Protein AF-0000000066037834 (afdb_homodimer)

Structure (mmCIF, N/CA/C/O backbone):
data_AF-0000000066037834-model_v1
#
loop_
_entity.id
_entity.type
_entity.pdbx_description
1 polymer 'Putative nickel-responsive regulator'
#
loop_
_atom_site.group_PDB
_atom_site.id
_atom_site.type_symbol
_atom_site.label_atom_id
_atom_site.label_alt_id
_atom_site.label_comp_id
_atom_site.label_asym_id
_atom_site.label_entity_id
_atom_site.label_seq_id
_atom_site.pdbx_PDB_ins_code
_atom_site.Cartn_x
_atom_site.Cartn_y
_atom_site.Cartn_z
_atom_site.occupancy
_atom_site.B_iso_or_equiv
_atom_site.auth_seq_id
_atom_site.auth_comp_id
_atom_site.auth_asym_id
_atom_site.auth_atom_id
_atom_site.pdbx_PDB_model_num
ATOM 1 N N . MET A 1 1 ? -21.391 14.352 18.531 1 56.28 1 MET A N 1
ATOM 2 C CA . MET A 1 1 ? -20.688 14.938 17.391 1 56.28 1 MET A CA 1
ATOM 3 C C . MET A 1 1 ? -19.469 15.711 17.844 1 56.28 1 MET A C 1
ATOM 5 O O . MET A 1 1 ? -19.562 16.609 18.688 1 56.28 1 MET A O 1
ATOM 9 N N . GLY A 1 2 ? -18.328 15.133 17.688 1 66.31 2 GLY A N 1
ATOM 10 C CA . GLY A 1 2 ? -17.203 15.773 18.359 1 66.31 2 GLY A CA 1
ATOM 11 C C . GLY A 1 2 ? -17.016 17.219 17.938 1 66.31 2 GLY A C 1
ATOM 12 O O . GLY A 1 2 ? -17.547 17.656 16.922 1 66.31 2 GLY A O 1
ATOM 13 N N . GLN A 1 3 ? -16.625 18.125 18.828 1 88.81 3 GLN A N 1
ATOM 14 C CA . GLN A 1 3 ? -16.312 19.531 18.609 1 88.81 3 GLN A CA 1
ATOM 15 C C . GLN A 1 3 ? -15.172 19.688 17.609 1 88.81 3 GLN A C 1
ATOM 17 O O . GLN A 1 3 ? -14.227 18.891 17.594 1 88.81 3 GLN A O 1
ATOM 22 N N . THR A 1 4 ? -15.32 20.672 16.672 1 91.25 4 THR A N 1
ATOM 23 C CA . THR A 1 4 ? -14.25 20.984 15.727 1 91.25 4 THR A CA 1
ATOM 24 C C . THR A 1 4 ? -13.125 21.734 16.422 1 91.25 4 THR A C 1
ATOM 26 O O . THR A 1 4 ? -13.367 22.703 17.141 1 91.25 4 THR A O 1
ATOM 29 N N . ILE A 1 5 ? -11.938 21.328 16.312 1 94.19 5 ILE A N 1
ATOM 30 C CA . ILE A 1 5 ? -10.742 21.938 16.906 1 94.19 5 ILE A CA 1
ATOM 31 C C . ILE A 1 5 ? -9.812 22.422 15.805 1 94.19 5 ILE A C 1
ATOM 33 O O . ILE A 1 5 ? -9.648 21.75 14.781 1 94.19 5 ILE A O 1
ATOM 37 N N . ARG A 1 6 ? -9.258 23.562 16.031 1 94.25 6 ARG A N 1
ATOM 38 C CA . ARG A 1 6 ? -8.297 24.094 15.078 1 94.25 6 ARG A CA 1
ATOM 39 C C . ARG A 1 6 ? -6.898 24.156 15.688 1 94.25 6 ARG A C 1
ATOM 41 O O . ARG A 1 6 ? -6.738 24.5 16.859 1 94.25 6 ARG A O 1
ATOM 48 N N . PHE A 1 7 ? -5.898 23.719 14.969 1 94.69 7 PHE A N 1
ATOM 49 C CA . PHE A 1 7 ? -4.512 23.797 15.414 1 94.69 7 PHE A CA 1
ATOM 50 C C . PHE A 1 7 ? -3.596 24.172 14.25 1 94.69 7 PHE A C 1
ATOM 52 O O . PHE A 1 7 ? -3.982 24.062 13.086 1 94.69 7 PHE A O 1
ATOM 59 N N . GLY A 1 8 ? -2.391 24.641 14.586 1 94.69 8 GLY A N 1
ATOM 60 C CA . GLY A 1 8 ? -1.438 25.078 13.586 1 94.69 8 GLY A CA 1
ATOM 61 C C . GLY A 1 8 ? -0.489 23.984 13.141 1 94.69 8 GLY A C 1
ATOM 62 O O . GLY A 1 8 ? -0.084 23.141 13.945 1 94.69 8 GLY A O 1
ATOM 63 N N . VAL A 1 9 ? -0.209 23.984 11.828 1 95.56 9 VAL A N 1
ATOM 64 C CA . VAL A 1 9 ? 0.77 23.062 11.258 1 95.56 9 VAL A CA 1
ATOM 65 C C . VAL A 1 9 ? 1.856 23.859 10.531 1 95.56 9 VAL A C 1
ATOM 67 O O . VAL A 1 9 ? 1.56 24.797 9.797 1 95.56 9 VAL A O 1
ATOM 70 N N . SER A 1 10 ? 3.055 23.516 10.781 1 94.56 10 SER A N 1
ATOM 71 C CA . SER A 1 10 ? 4.18 24.172 10.125 1 94.56 10 SER A CA 1
ATOM 72 C C . SER A 1 10 ? 4.777 23.297 9.031 1 94.56 10 SER A C 1
ATOM 74 O O . SER A 1 10 ? 5.086 22.125 9.273 1 94.56 10 SER A O 1
ATOM 76 N N . LEU A 1 11 ? 4.938 23.875 7.871 1 93.38 11 LEU A N 1
ATOM 77 C CA . LEU A 1 11 ? 5.574 23.219 6.734 1 93.38 11 LEU A CA 1
ATOM 78 C C . LEU A 1 11 ? 6.566 24.156 6.051 1 93.38 11 LEU A C 1
ATOM 80 O O . LEU A 1 11 ? 6.418 25.375 6.113 1 93.38 11 LEU A O 1
ATOM 84 N N . ASN A 1 12 ? 7.531 23.547 5.457 1 91.44 12 ASN A N 1
ATOM 85 C CA . ASN A 1 12 ? 8.336 24.391 4.574 1 91.44 12 ASN A CA 1
ATOM 86 C C . ASN A 1 12 ? 7.566 24.781 3.316 1 91.44 12 ASN A C 1
ATOM 88 O O . ASN A 1 12 ? 6.668 24.062 2.883 1 91.44 12 ASN A O 1
ATOM 92 N N . SER A 1 13 ? 7.969 25.859 2.713 1 92.62 13 SER A N 1
ATOM 93 C CA . SER A 1 13 ? 7.234 26.438 1.594 1 92.62 13 SER A CA 1
ATOM 94 C C . SER A 1 13 ? 7.188 25.484 0.408 1 92.62 13 SER A C 1
ATOM 96 O O . SER A 1 13 ? 6.168 25.406 -0.284 1 92.62 13 SER A O 1
ATOM 98 N N . GLU A 1 14 ? 8.195 24.75 0.199 1 90.19 14 GLU A N 1
ATOM 99 C CA . GLU A 1 14 ? 8.25 23.828 -0.931 1 90.19 14 GLU A CA 1
ATOM 100 C C . GLU A 1 14 ? 7.258 22.672 -0.758 1 90.19 14 GLU A C 1
ATOM 102 O O . GLU A 1 14 ? 6.512 22.344 -1.684 1 90.19 14 GLU A O 1
ATOM 107 N N . LEU A 1 15 ? 7.301 22.141 0.418 1 91.25 15 LEU A N 1
ATOM 108 C CA . LEU A 1 15 ? 6.383 21.047 0.708 1 91.25 15 LEU A CA 1
ATOM 109 C C . LEU A 1 15 ? 4.938 21.516 0.644 1 91.25 15 LEU A C 1
ATOM 111 O O . LEU A 1 15 ? 4.07 20.812 0.122 1 91.25 15 LEU A O 1
ATOM 115 N N . LEU A 1 16 ? 4.73 22.766 1.134 1 93.25 16 LEU A N 1
ATOM 116 C CA . LEU A 1 16 ? 3.383 23.312 1.114 1 93.25 16 LEU A CA 1
ATOM 117 C C . LEU A 1 16 ? 2.893 23.5 -0.318 1 93.25 16 LEU A C 1
ATOM 119 O O . LEU A 1 16 ? 1.73 23.219 -0.622 1 93.25 16 LEU A O 1
ATOM 123 N N . GLU A 1 17 ? 3.754 23.953 -1.133 1 92.31 17 GLU A N 1
ATOM 124 C CA . GLU A 1 17 ? 3.396 24.156 -2.533 1 92.31 17 GLU A CA 1
ATOM 125 C C . GLU A 1 17 ? 3.002 22.828 -3.195 1 92.31 17 GLU A C 1
ATOM 127 O O . GLU A 1 17 ? 2.008 22.781 -3.924 1 92.31 17 GLU A O 1
ATOM 132 N N . LYS A 1 18 ? 3.773 21.875 -2.949 1 90.69 18 LYS A N 1
ATOM 133 C CA . LYS A 1 18 ? 3.484 20.562 -3.51 1 90.69 18 LYS A CA 1
ATOM 134 C C . LYS A 1 18 ? 2.174 20 -2.955 1 90.69 18 LYS A C 1
ATOM 136 O O . LYS A 1 18 ? 1.4 19.375 -3.686 1 90.69 18 LYS A O 1
ATOM 141 N N . PHE A 1 19 ? 1.948 20.25 -1.729 1 92.5 19 PHE A N 1
ATOM 142 C CA . PHE A 1 19 ? 0.724 19.781 -1.084 1 92.5 19 PHE A CA 1
ATOM 143 C C . PHE A 1 19 ? -0.494 20.5 -1.668 1 92.5 19 PHE A C 1
ATOM 145 O O . PHE A 1 19 ? -1.517 19.859 -1.937 1 92.5 19 PHE A O 1
ATOM 152 N N . ASP A 1 20 ? -0.353 21.781 -1.883 1 93.5 20 ASP A N 1
ATOM 153 C CA . ASP A 1 20 ? -1.446 22.531 -2.479 1 93.5 20 ASP A CA 1
ATOM 154 C C . ASP A 1 20 ? -1.773 22.016 -3.879 1 93.5 20 ASP A C 1
ATOM 156 O O . ASP A 1 20 ? -2.943 21.938 -4.258 1 93.5 20 ASP A O 1
ATOM 160 N N . ALA A 1 21 ? -0.773 21.703 -4.547 1 90.19 21 ALA A N 1
ATOM 161 C CA . ALA A 1 21 ? -0.976 21.156 -5.883 1 90.19 21 ALA A CA 1
ATOM 162 C C . ALA A 1 21 ? -1.739 19.828 -5.82 1 90.19 21 ALA A C 1
ATOM 164 O O . ALA A 1 21 ? -2.621 19.578 -6.645 1 90.19 21 ALA A O 1
ATOM 165 N N . LEU A 1 22 ? -1.38 19.031 -4.84 1 86.38 22 LEU A N 1
ATOM 166 C CA . LEU A 1 22 ? -2.076 17.766 -4.625 1 86.38 22 LEU A CA 1
ATOM 167 C C . LEU A 1 22 ? -3.539 18 -4.27 1 86.38 22 LEU A C 1
ATOM 169 O O . LEU A 1 22 ? -4.426 17.297 -4.758 1 86.38 22 LEU A O 1
ATOM 173 N N . CYS A 1 23 ? -3.789 18.984 -3.418 1 90.12 23 CYS A N 1
ATOM 174 C CA . CYS A 1 23 ? -5.152 19.328 -3.021 1 90.12 23 CYS A CA 1
ATOM 175 C C . CYS A 1 23 ? -5.988 19.734 -4.23 1 90.12 23 CYS A C 1
ATOM 177 O O . CYS A 1 23 ? -7.145 19.328 -4.355 1 90.12 23 CYS A O 1
ATOM 179 N N . ASP A 1 24 ? -5.375 20.469 -5.094 1 88.56 24 ASP A N 1
ATOM 180 C CA . ASP A 1 24 ? -6.059 20.922 -6.301 1 88.56 24 ASP A CA 1
ATOM 181 C C . ASP A 1 24 ? -6.391 19.75 -7.219 1 88.56 24 ASP A C 1
ATOM 183 O O . ASP A 1 24 ? -7.492 19.672 -7.766 1 88.56 24 ASP A O 1
ATOM 187 N N . GLU A 1 25 ? -5.488 18.891 -7.332 1 83.44 25 GLU A N 1
ATOM 188 C CA . GLU A 1 25 ? -5.656 17.734 -8.203 1 83.44 25 GLU A CA 1
ATOM 189 C C . GLU A 1 25 ? -6.793 16.844 -7.719 1 83.44 25 GLU A C 1
ATOM 191 O O . GLU A 1 25 ? -7.562 16.312 -8.523 1 83.44 25 GLU A O 1
ATOM 196 N N . LYS A 1 26 ? -6.891 16.672 -6.43 1 82.44 26 LYS A N 1
ATOM 197 C CA . LYS A 1 26 ? -7.895 15.789 -5.852 1 82.44 26 LYS A CA 1
ATOM 198 C C . LYS A 1 26 ? -9.195 16.531 -5.562 1 82.44 26 LYS A C 1
ATOM 200 O O . LYS A 1 26 ? -10.133 15.969 -5.004 1 82.44 26 LYS A O 1
ATOM 205 N N . SER A 1 27 ? -9.211 17.828 -5.809 1 87.12 27 SER A N 1
ATOM 206 C CA . SER A 1 27 ? -10.383 18.703 -5.676 1 87.12 27 SER A CA 1
ATOM 207 C C . SER A 1 27 ? -10.797 18.844 -4.215 1 87.12 27 SER A C 1
ATOM 209 O O . SER A 1 27 ? -11.992 18.797 -3.896 1 87.12 27 SER A O 1
ATOM 211 N N . TYR A 1 28 ? -9.789 18.891 -3.379 1 86.31 28 TYR A N 1
ATOM 212 C CA . TYR A 1 28 ? -10.078 19.266 -1.998 1 86.31 28 TYR A CA 1
ATOM 213 C C . TYR A 1 28 ? -10.422 20.75 -1.889 1 86.31 28 TYR A C 1
ATOM 215 O O . TYR A 1 28 ? -9.797 21.578 -2.547 1 86.31 28 TYR A O 1
ATOM 223 N N . GLN A 1 29 ? -11.375 21.047 -1.118 1 87.38 29 GLN A N 1
ATOM 224 C CA . GLN A 1 29 ? -11.789 22.438 -0.961 1 87.38 29 GLN A CA 1
ATOM 225 C C . GLN A 1 29 ? -10.836 23.188 -0.035 1 87.38 29 GLN A C 1
ATOM 227 O O . GLN A 1 29 ? -10.641 24.391 -0.187 1 87.38 29 GLN A O 1
ATOM 232 N N . THR A 1 30 ? -10.336 22.5 0.921 1 91.69 30 THR A N 1
ATOM 233 C CA . THR A 1 30 ? -9.43 23.125 1.877 1 91.69 30 THR A CA 1
ATOM 234 C C . THR A 1 30 ? -8.289 22.172 2.234 1 91.69 30 THR A C 1
ATOM 236 O O . THR A 1 30 ? -8.406 20.969 2.078 1 91.69 30 THR A O 1
ATOM 239 N N . ARG A 1 31 ? -7.27 22.75 2.705 1 91.88 31 ARG A N 1
ATOM 240 C CA . ARG A 1 31 ? -6.164 21.953 3.229 1 91.88 31 ARG A CA 1
ATOM 241 C C . ARG A 1 31 ? -6.621 21.062 4.379 1 91.88 31 ARG A C 1
ATOM 243 O O . ARG A 1 31 ? -6.164 19.922 4.516 1 91.88 31 ARG A O 1
ATOM 250 N N . SER A 1 32 ? -7.527 21.516 5.195 1 92.38 32 SER A N 1
ATOM 251 C CA . SER A 1 32 ? -8.047 20.75 6.332 1 92.38 32 SER A CA 1
ATOM 252 C C . SER A 1 32 ? -8.719 19.469 5.871 1 92.38 32 SER A C 1
ATOM 254 O O . SER A 1 32 ? -8.555 18.422 6.492 1 92.38 32 SER A O 1
ATOM 256 N N . GLU A 1 33 ? -9.414 19.609 4.848 1 92.62 33 GLU A N 1
ATOM 257 C CA . GLU A 1 33 ? -10.078 18.422 4.289 1 92.62 33 GLU 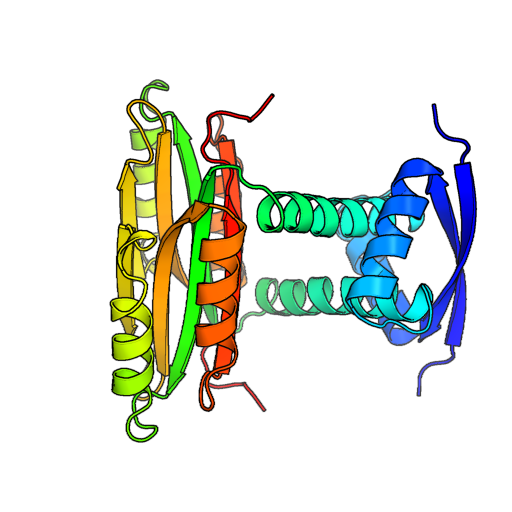A CA 1
ATOM 258 C C . GLU A 1 33 ? -9.055 17.391 3.838 1 92.62 33 GLU A C 1
ATOM 260 O O . GLU A 1 33 ? -9.211 16.188 4.121 1 92.62 33 GLU A O 1
ATOM 265 N N . ALA A 1 34 ? -8.07 17.812 3.174 1 92.94 34 ALA A N 1
ATOM 266 C CA . ALA A 1 34 ? -7.012 16.922 2.691 1 92.94 34 ALA A CA 1
ATOM 267 C C . ALA A 1 34 ? -6.293 16.234 3.852 1 92.94 34 ALA A C 1
ATOM 269 O O . ALA A 1 34 ? -6.098 15.023 3.842 1 92.94 34 ALA A O 1
ATOM 270 N N . ILE A 1 35 ? -5.973 16.984 4.82 1 93.25 35 ILE A N 1
ATOM 271 C CA . ILE A 1 35 ? -5.246 16.469 5.977 1 93.25 35 ILE A CA 1
ATOM 272 C C . ILE A 1 35 ? -6.125 15.477 6.742 1 93.25 35 ILE A C 1
ATOM 274 O O . ILE A 1 35 ? -5.652 14.43 7.184 1 93.25 35 ILE A O 1
ATOM 278 N N . ARG A 1 36 ? -7.445 15.773 6.867 1 89.81 36 ARG A N 1
ATOM 279 C CA . ARG A 1 36 ? -8.375 14.852 7.52 1 89.81 36 ARG A CA 1
ATOM 280 C C . ARG A 1 36 ? -8.391 13.5 6.812 1 89.81 36 ARG A C 1
ATOM 282 O O . ARG A 1 36 ? -8.352 12.453 7.461 1 89.81 36 ARG A O 1
ATOM 289 N N . ASP A 1 37 ? -8.391 13.617 5.543 1 88.38 37 ASP A N 1
ATOM 290 C CA . ASP A 1 37 ? -8.422 12.383 4.754 1 88.38 37 ASP A CA 1
ATOM 291 C C . ASP A 1 37 ? -7.121 11.602 4.906 1 88.38 37 ASP A C 1
ATOM 293 O O . ASP A 1 37 ? -7.137 10.367 4.961 1 88.38 37 ASP A O 1
ATOM 297 N N . LEU A 1 38 ? -6.027 12.305 4.922 1 89.25 38 LEU A N 1
ATOM 298 C CA . LEU A 1 38 ? -4.742 11.648 5.129 1 89.25 38 LEU A CA 1
ATOM 299 C C . LEU A 1 38 ? -4.695 10.953 6.488 1 89.25 38 LEU A C 1
ATOM 301 O O . LEU A 1 38 ? -4.281 9.797 6.582 1 89.25 38 LEU A O 1
ATOM 305 N N . ILE A 1 39 ? -5.18 11.625 7.496 1 89.25 39 ILE A N 1
ATOM 306 C CA . ILE A 1 39 ? -5.191 11.086 8.852 1 89.25 39 ILE A CA 1
ATOM 307 C C . ILE A 1 39 ? -6.109 9.867 8.914 1 89.25 39 ILE A C 1
ATOM 309 O O . ILE A 1 39 ? -5.734 8.828 9.453 1 89.25 39 ILE A O 1
ATOM 313 N N . ARG A 1 40 ? -7.324 9.969 8.336 1 83.5 40 ARG A N 1
ATOM 314 C CA . ARG A 1 40 ? -8.273 8.859 8.328 1 83.5 40 ARG A CA 1
ATOM 315 C C . ARG A 1 40 ? -7.66 7.629 7.668 1 83.5 40 ARG A C 1
ATOM 317 O O . ARG A 1 40 ? -7.84 6.508 8.156 1 83.5 40 ARG A O 1
ATOM 324 N N . GLY A 1 41 ? -6.969 7.891 6.578 1 80 41 GLY A N 1
ATOM 325 C CA . GLY A 1 41 ? -6.348 6.785 5.867 1 80 41 GLY A CA 1
ATOM 326 C C . GLY A 1 41 ? -5.359 6.008 6.723 1 80 41 GLY A C 1
ATOM 327 O O . GLY A 1 41 ? -5.359 4.777 6.715 1 80 41 GLY A O 1
ATOM 328 N N . VAL A 1 42 ? -4.637 6.703 7.453 1 82.38 42 VAL A N 1
ATOM 329 C CA . VAL A 1 42 ? -3.615 6.055 8.266 1 82.38 42 VAL A CA 1
ATOM 330 C C . VAL A 1 42 ? -4.273 5.359 9.461 1 82.38 42 VAL A C 1
ATOM 332 O O . VAL A 1 42 ? -3.84 4.281 9.875 1 82.38 42 VAL A O 1
ATOM 335 N N . LEU A 1 43 ? -5.336 5.938 10.039 1 81.31 43 LEU A N 1
ATOM 336 C CA . LEU A 1 43 ? -6.004 5.367 11.203 1 81.31 43 LEU A CA 1
ATOM 337 C C . LEU A 1 43 ? -6.727 4.074 10.836 1 81.31 43 LEU A C 1
ATOM 339 O O . LEU A 1 43 ? -6.777 3.139 11.641 1 81.31 43 LEU A O 1
ATOM 343 N N . VAL A 1 44 ? -7.273 4.098 9.688 1 74.38 44 VAL A N 1
ATOM 344 C CA . VAL A 1 44 ? -7.938 2.887 9.219 1 74.38 44 VAL A CA 1
ATOM 345 C C . VAL A 1 44 ? -6.922 1.749 9.117 1 74.38 44 VAL A C 1
ATOM 347 O O . VAL A 1 44 ? -7.195 0.627 9.547 1 74.38 44 VAL A O 1
ATOM 350 N N . GLN A 1 45 ? -5.82 2.094 8.633 1 74.69 45 GLN A N 1
ATOM 351 C CA . GLN A 1 45 ? -4.758 1.101 8.523 1 74.69 45 GLN A CA 1
ATOM 352 C C . GLN A 1 45 ? -4.312 0.614 9.898 1 74.69 45 GLN A C 1
ATOM 354 O O . GLN A 1 45 ? -4.102 -0.584 10.102 1 74.69 45 GLN A O 1
ATOM 359 N N . LYS A 1 46 ? -4.211 1.491 10.82 1 75.5 46 LYS A N 1
ATOM 360 C CA . LYS A 1 46 ? -3.795 1.157 12.18 1 75.5 46 LYS A CA 1
ATOM 361 C C . LYS A 1 46 ? -4.812 0.243 12.859 1 75.5 46 LYS A C 1
ATOM 363 O O . LYS A 1 46 ? -4.441 -0.687 13.578 1 75.5 46 LYS A O 1
ATOM 368 N N . GLU A 1 47 ? -6.047 0.567 12.711 1 74 47 GLU A N 1
ATOM 369 C CA . GLU A 1 47 ? -7.098 -0.25 13.312 1 74 47 GLU A CA 1
ATOM 370 C C . GLU A 1 47 ? -7 -1.7 12.844 1 74 47 GLU A C 1
ATOM 372 O O . GLU A 1 47 ? -7.203 -2.625 13.641 1 74 47 GLU A O 1
ATOM 377 N N . TRP A 1 48 ? -6.656 -1.838 11.641 1 73.19 48 TRP A N 1
ATOM 378 C CA . TRP A 1 48 ? -6.508 -3.184 11.102 1 73.19 48 TRP A CA 1
ATOM 379 C C . TRP A 1 48 ? -5.312 -3.895 11.734 1 73.19 48 TRP A C 1
ATOM 381 O O . TRP A 1 48 ? -5.367 -5.098 12 1 73.19 48 TRP A O 1
ATOM 391 N N . GLU A 1 49 ? -4.32 -3.125 12.039 1 74.44 49 GLU A N 1
ATOM 392 C CA . GLU A 1 49 ? -3.074 -3.676 12.562 1 74.44 49 GLU A CA 1
ATOM 393 C C . GLU A 1 49 ? -3.232 -4.105 14.016 1 74.44 49 GLU A C 1
ATOM 395 O O . GLU A 1 49 ? -2.543 -5.016 14.477 1 74.44 49 GLU A O 1
ATOM 400 N N . GLN A 1 50 ? -4.039 -3.434 14.789 1 71.62 50 GLN A N 1
ATOM 401 C CA . GLN A 1 50 ? -4.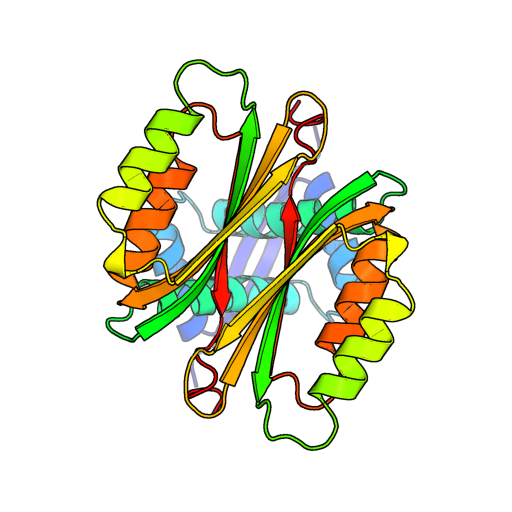145 -3.672 16.219 1 71.62 50 GLN A CA 1
ATOM 402 C C . GLN A 1 50 ? -5.312 -4.598 16.547 1 71.62 50 GLN A C 1
ATOM 404 O O . GLN A 1 50 ? -5.547 -4.934 17.703 1 71.62 50 GLN A O 1
ATOM 409 N N . SER A 1 51 ? -5.891 -5.035 15.594 1 67.81 51 SER A N 1
ATOM 410 C CA . SER A 1 51 ? -7.086 -5.828 15.867 1 67.81 51 SER A CA 1
ATOM 411 C C . SER A 1 51 ? -6.742 -7.305 16.031 1 67.81 51 SER A C 1
ATOM 413 O O . SER A 1 51 ? -5.738 -7.777 15.492 1 67.81 51 SER A O 1
ATOM 415 N N . ASP A 1 52 ? -7.406 -7.879 17 1 75.94 52 ASP A N 1
ATOM 416 C CA . ASP A 1 52 ? -7.383 -9.336 17.078 1 75.94 52 ASP A CA 1
ATOM 417 C C . ASP A 1 52 ? -8.195 -9.953 15.945 1 75.94 52 ASP A C 1
ATOM 419 O O . ASP A 1 52 ? -8.328 -11.18 15.867 1 75.94 52 ASP A O 1
ATOM 423 N N . LYS A 1 53 ? -8.578 -9.094 15.195 1 80.5 53 LYS A N 1
ATOM 424 C CA . LYS A 1 53 ? -9.375 -9.578 14.07 1 80.5 53 LYS A CA 1
ATOM 425 C C . LYS A 1 53 ? -8.477 -10.078 12.938 1 80.5 53 LYS A C 1
ATOM 427 O O . LYS A 1 53 ? -7.328 -9.656 12.812 1 80.5 53 LYS A O 1
ATOM 432 N N . GLU A 1 54 ? -9.008 -11.031 12.289 1 89.38 54 GLU A N 1
ATOM 433 C CA . GLU A 1 54 ? -8.305 -11.578 11.125 1 89.38 54 GLU A CA 1
ATOM 434 C C . GLU A 1 54 ? -8.227 -10.555 10 1 89.38 54 GLU A C 1
ATOM 436 O O . GLU A 1 54 ? -9.234 -9.961 9.617 1 89.38 54 GLU A O 1
ATOM 441 N N . VAL A 1 55 ? -7.07 -10.328 9.578 1 89.88 55 VAL A N 1
ATOM 442 C CA . VAL A 1 55 ? -6.855 -9.398 8.477 1 89.88 55 VAL A CA 1
ATOM 443 C C . VAL A 1 55 ? -6.141 -10.109 7.332 1 89.88 55 VAL A C 1
ATOM 445 O O . VAL A 1 55 ? -5.559 -11.172 7.523 1 89.88 55 VAL A O 1
ATOM 448 N N . ALA A 1 56 ? -6.34 -9.578 6.188 1 93.19 56 ALA A N 1
ATOM 449 C CA . ALA A 1 56 ? -5.57 -9.977 5.012 1 93.19 56 ALA A CA 1
ATOM 450 C C . ALA A 1 56 ? -4.812 -8.789 4.426 1 93.19 56 ALA A C 1
ATOM 452 O O . ALA A 1 56 ? -5.227 -7.637 4.59 1 93.19 56 ALA A O 1
ATOM 453 N N . GLY A 1 57 ? -3.693 -9.07 3.773 1 94.12 57 GLY A N 1
ATOM 454 C CA . GLY A 1 57 ? -2.914 -8.008 3.154 1 94.12 57 GLY A CA 1
ATOM 455 C C . GLY A 1 57 ? -1.783 -8.523 2.285 1 94.12 57 GLY A C 1
ATOM 456 O O . GLY A 1 57 ? -1.632 -9.734 2.111 1 94.12 57 GLY A O 1
ATOM 457 N N . VAL A 1 58 ? -1.157 -7.602 1.673 1 96.69 58 VAL A N 1
ATOM 458 C CA . VAL A 1 58 ? -0.002 -7.914 0.837 1 96.69 58 VAL A CA 1
ATOM 459 C C . VAL A 1 58 ? 1.217 -7.141 1.328 1 96.69 58 VAL A C 1
ATOM 461 O O . VAL A 1 58 ? 1.173 -5.914 1.447 1 96.69 58 VAL A O 1
ATOM 464 N N . LEU A 1 59 ? 2.26 -7.848 1.649 1 97.25 59 LEU A N 1
ATOM 465 C CA . LEU A 1 59 ? 3.549 -7.242 1.963 1 97.25 59 LEU A CA 1
ATOM 466 C C . LEU A 1 59 ? 4.445 -7.199 0.729 1 97.25 59 LEU A C 1
ATOM 468 O O . LEU A 1 59 ? 4.711 -8.234 0.115 1 97.25 59 LEU A O 1
ATOM 472 N N . THR A 1 60 ? 4.871 -5.98 0.391 1 96.69 60 THR A N 1
ATOM 473 C CA . THR A 1 60 ? 5.785 -5.781 -0.728 1 96.69 60 THR A CA 1
ATOM 474 C C . THR A 1 60 ? 7.199 -5.5 -0.226 1 96.69 60 THR A C 1
ATOM 476 O O . THR A 1 60 ? 7.41 -4.605 0.596 1 96.69 60 THR A O 1
ATOM 479 N N . LEU A 1 61 ? 8.148 -6.305 -0.727 1 95.81 61 LEU A N 1
ATOM 480 C CA . LEU A 1 61 ? 9.555 -6.113 -0.39 1 95.81 61 LEU A CA 1
ATOM 481 C C . LEU A 1 61 ? 10.398 -5.957 -1.651 1 95.81 61 LEU A C 1
ATOM 483 O O . LEU A 1 61 ? 10.18 -6.66 -2.641 1 95.81 61 LEU A O 1
ATOM 487 N N . VAL A 1 62 ? 11.32 -5.031 -1.621 1 94.5 62 VAL A N 1
ATOM 488 C CA . VAL A 1 62 ? 12.352 -4.918 -2.652 1 94.5 62 VAL A CA 1
ATOM 489 C C . VAL A 1 62 ? 13.734 -4.992 -2.012 1 94.5 62 VAL A C 1
ATOM 491 O O . VAL A 1 62 ? 13.992 -4.344 -0.995 1 94.5 62 VAL A O 1
ATOM 494 N N . TYR A 1 63 ? 14.57 -5.809 -2.58 1 92.19 63 TYR A N 1
ATOM 495 C CA . TYR A 1 63 ? 15.914 -5.953 -2.041 1 92.19 63 TYR A CA 1
ATOM 496 C C . TYR A 1 63 ? 16.891 -6.41 -3.119 1 92.19 63 TYR A C 1
ATOM 498 O O . TYR A 1 63 ? 16.469 -6.902 -4.172 1 92.19 63 TYR A O 1
ATOM 506 N N . ASP A 1 64 ? 18.141 -6.168 -2.846 1 90.88 64 ASP A N 1
ATOM 507 C CA . ASP A 1 64 ? 19.219 -6.645 -3.703 1 90.88 64 ASP A CA 1
ATOM 508 C C . ASP A 1 64 ? 19.594 -8.086 -3.367 1 90.88 64 ASP A C 1
ATOM 510 O O . ASP A 1 64 ? 20.078 -8.367 -2.275 1 90.88 64 ASP A O 1
ATOM 514 N N . HIS A 1 65 ? 19.312 -8.93 -4.344 1 86.31 65 HIS A N 1
ATOM 515 C CA . HIS A 1 65 ? 19.484 -10.352 -4.059 1 86.31 65 HIS A CA 1
ATOM 516 C C . HIS A 1 65 ? 20.969 -10.719 -3.971 1 86.31 65 HIS A C 1
ATOM 518 O O . HIS A 1 65 ? 21.312 -11.82 -3.547 1 86.31 65 HIS A O 1
ATOM 524 N N . HIS A 1 66 ? 21.938 -9.852 -4.309 1 84.38 66 HIS A N 1
ATOM 525 C CA . HIS A 1 66 ? 23.359 -10.109 -4.199 1 84.38 66 HIS A CA 1
ATOM 526 C C . HIS A 1 66 ? 23.875 -9.797 -2.799 1 84.38 66 HIS A C 1
ATOM 528 O O . HIS A 1 66 ? 25.016 -10.125 -2.461 1 84.38 66 HIS A O 1
ATOM 534 N N . THR A 1 67 ? 23.078 -9.055 -2.09 1 80 67 THR A N 1
ATOM 535 C CA . THR A 1 67 ? 23.484 -8.781 -0.712 1 80 67 THR A CA 1
ATOM 536 C C . THR A 1 67 ? 23.609 -10.078 0.08 1 80 67 THR A C 1
ATOM 538 O O . THR A 1 67 ? 22.641 -10.836 0.202 1 80 67 THR A O 1
ATOM 541 N N . SER A 1 68 ? 24.688 -10.312 0.632 1 73.88 68 SER A N 1
ATOM 542 C CA . SER A 1 68 ? 25.062 -11.586 1.24 1 73.88 68 SER A CA 1
ATOM 543 C C . SER A 1 68 ? 24.031 -12.023 2.279 1 73.88 68 SER A C 1
ATOM 545 O O . SER A 1 68 ? 23.734 -11.281 3.221 1 73.88 68 SER A O 1
ATOM 547 N N . ASP A 1 69 ? 23.484 -13.18 2.125 1 90.19 69 ASP A N 1
ATOM 548 C CA . ASP A 1 69 ? 22.672 -13.992 3.02 1 90.19 69 ASP A CA 1
ATOM 549 C C . ASP A 1 69 ? 21.297 -13.359 3.236 1 90.19 69 ASP A C 1
ATOM 551 O O . ASP A 1 69 ? 20.5 -13.844 4.047 1 90.19 69 ASP A O 1
ATOM 555 N N . LEU A 1 70 ? 21 -12.195 2.611 1 92.75 70 LEU A N 1
ATOM 556 C CA . LEU A 1 70 ? 19.734 -11.5 2.832 1 92.75 70 LEU A CA 1
ATOM 557 C C . LEU A 1 70 ? 18.562 -12.383 2.436 1 92.75 70 LEU A C 1
ATOM 559 O O . LEU A 1 70 ? 17.625 -12.555 3.215 1 92.75 70 LEU A O 1
ATOM 563 N N . ALA A 1 71 ? 18.703 -12.883 1.22 1 91.88 71 ALA A N 1
ATOM 564 C CA . ALA A 1 71 ? 17.609 -13.742 0.734 1 91.88 71 ALA A CA 1
ATOM 565 C C . ALA A 1 71 ? 17.359 -14.898 1.691 1 91.88 71 ALA A C 1
ATOM 567 O O . ALA A 1 71 ? 16.219 -15.234 1.979 1 91.88 71 ALA A O 1
ATOM 568 N N . GLN A 1 72 ? 18.422 -15.469 2.188 1 93.69 72 GLN A N 1
ATOM 569 C CA . GLN A 1 72 ? 18.312 -16.578 3.123 1 93.69 72 GLN A CA 1
ATOM 570 C C . GLN A 1 72 ? 17.688 -16.125 4.441 1 93.69 72 GLN A C 1
ATOM 572 O O . GLN A 1 72 ? 16.844 -16.828 5.012 1 93.69 72 GLN A O 1
ATOM 577 N N . ARG A 1 73 ? 18.172 -15 4.93 1 94.94 73 ARG A N 1
ATOM 578 C CA . ARG A 1 73 ? 17.609 -14.461 6.168 1 94.94 73 ARG A CA 1
ATOM 579 C C . ARG A 1 73 ? 16.125 -14.18 6.023 1 94.94 73 ARG A C 1
ATOM 581 O O . ARG A 1 73 ? 15.336 -14.492 6.922 1 94.94 73 ARG A O 1
ATOM 588 N N . LEU A 1 74 ? 15.68 -13.602 4.957 1 96.56 74 LEU A N 1
ATOM 589 C CA . LEU A 1 74 ? 14.273 -13.32 4.699 1 96.56 74 LEU A CA 1
ATOM 590 C C . LEU A 1 74 ? 13.461 -14.609 4.668 1 96.56 74 LEU A C 1
ATOM 592 O O . LEU A 1 74 ? 12.391 -14.688 5.273 1 96.56 74 LEU A O 1
ATOM 596 N N . ILE A 1 75 ? 14 -15.617 4.012 1 95.25 75 ILE A N 1
ATOM 597 C CA . ILE A 1 75 ? 13.328 -16.906 3.891 1 95.25 75 ILE A CA 1
ATOM 598 C C . ILE A 1 75 ? 13.172 -17.531 5.273 1 95.25 75 ILE A C 1
ATOM 600 O O . ILE A 1 75 ? 12.102 -18.062 5.609 1 95.25 75 ILE A O 1
ATOM 604 N N . GLU A 1 76 ? 14.172 -17.5 6.039 1 96.44 76 GLU A N 1
ATOM 605 C CA . GLU A 1 76 ? 14.133 -18.062 7.383 1 96.44 76 GLU A CA 1
ATOM 606 C C . GLU A 1 76 ? 13.062 -17.375 8.234 1 96.44 76 GLU A C 1
ATOM 608 O O . GLU A 1 76 ? 12.289 -18.047 8.922 1 96.44 76 GLU A O 1
ATOM 613 N N . THR A 1 77 ? 13.07 -16.094 8.25 1 96.88 77 THR A N 1
ATOM 614 C CA . THR A 1 77 ? 12.07 -15.336 8.992 1 96.88 77 THR A CA 1
ATOM 615 C C . THR A 1 77 ? 10.664 -15.727 8.547 1 96.88 77 THR A C 1
ATOM 617 O O . THR A 1 77 ? 9.766 -15.891 9.383 1 96.88 77 THR A O 1
ATOM 620 N N . GLN A 1 78 ? 10.398 -15.852 7.246 1 96.88 78 GLN A N 1
ATOM 621 C CA . GLN A 1 78 ? 9.102 -16.25 6.707 1 96.88 78 GLN A CA 1
ATOM 622 C C . GLN A 1 78 ? 8.711 -17.641 7.195 1 96.88 78 GLN A C 1
ATOM 624 O O . GLN A 1 78 ? 7.559 -17.875 7.562 1 96.88 78 GLN A O 1
ATOM 629 N N . HIS A 1 79 ? 9.719 -18.5 7.246 1 96.38 79 HIS A N 1
ATOM 630 C CA . HIS A 1 79 ? 9.453 -19.859 7.703 1 96.38 79 HIS A CA 1
ATOM 631 C C . HIS A 1 79 ? 9.078 -19.875 9.18 1 96.38 79 HIS A C 1
ATOM 633 O O . HIS A 1 79 ? 8.281 -20.703 9.609 1 96.38 79 HIS A O 1
ATOM 639 N N . GLU A 1 80 ? 9.602 -19.047 9.938 1 95.94 80 GLU A N 1
ATOM 640 C CA . GLU A 1 80 ? 9.312 -18.969 11.367 1 95.94 80 GLU A CA 1
ATOM 641 C C . GLU A 1 80 ? 7.855 -18.594 11.617 1 95.94 80 GLU A C 1
ATOM 643 O O . GLU A 1 80 ? 7.281 -18.969 12.641 1 95.94 80 GLU A O 1
ATOM 648 N N . GLN A 1 81 ? 7.312 -17.859 10.75 1 95.81 81 GLN A N 1
ATOM 649 C CA . GLN A 1 81 ? 5.926 -17.422 10.875 1 95.81 81 GLN A CA 1
ATOM 650 C C . GLN A 1 81 ? 5.117 -17.781 9.633 1 95.81 81 GLN A C 1
ATOM 652 O O . GLN A 1 81 ? 4.387 -16.938 9.102 1 95.81 81 GLN A O 1
ATOM 657 N N . HIS A 1 82 ? 5.254 -19.016 9.203 1 95.56 82 HIS A N 1
ATOM 658 C CA . HIS A 1 82 ? 4.672 -19.438 7.938 1 95.56 82 HIS A CA 1
ATOM 659 C C . HIS A 1 82 ? 3.154 -19.531 8.031 1 95.56 82 HIS A C 1
ATOM 661 O O . HIS A 1 82 ? 2.465 -19.562 7.012 1 95.56 82 HIS A O 1
ATOM 667 N N . ASP A 1 83 ? 2.6 -19.5 9.25 1 96.44 83 ASP A N 1
ATOM 668 C CA . ASP A 1 83 ? 1.175 -19.734 9.461 1 96.44 83 ASP A CA 1
ATOM 669 C C . ASP A 1 83 ? 0.337 -18.578 8.922 1 96.44 83 ASP A C 1
ATOM 671 O O . ASP A 1 83 ? -0.841 -18.75 8.609 1 96.44 83 ASP A O 1
ATOM 675 N N . VAL A 1 84 ? 0.976 -17.375 8.828 1 96.31 84 VAL A N 1
ATOM 676 C CA . VAL A 1 84 ? 0.19 -16.219 8.391 1 96.31 84 VAL A CA 1
ATOM 677 C C . VAL A 1 84 ? 0.49 -15.93 6.922 1 96.31 84 VAL A C 1
ATOM 679 O O . VAL A 1 84 ? 0.001 -14.938 6.371 1 96.31 84 VAL A O 1
ATOM 682 N N . ILE A 1 85 ? 1.333 -16.734 6.324 1 97.94 85 ILE A N 1
ATOM 683 C CA . ILE A 1 85 ? 1.674 -16.531 4.918 1 97.94 85 ILE A CA 1
ATOM 684 C C . ILE A 1 85 ? 0.852 -17.484 4.051 1 97.94 85 ILE A C 1
ATOM 686 O O . ILE A 1 85 ? 0.981 -18.719 4.168 1 97.94 85 ILE A O 1
ATOM 690 N N . LEU A 1 86 ? 0.051 -16.938 3.211 1 97.44 86 LEU A N 1
ATOM 691 C CA . LEU A 1 86 ? -0.752 -17.766 2.314 1 97.44 86 LEU A CA 1
ATOM 692 C C . LEU A 1 86 ? 0.032 -18.125 1.058 1 97.44 86 LEU A C 1
ATOM 694 O O . LEU A 1 86 ? -0.07 -19.25 0.558 1 97.44 86 LEU A O 1
ATOM 698 N N . SER A 1 87 ? 0.732 -17.172 0.56 1 97.25 87 SER A N 1
ATOM 699 C CA . SER A 1 87 ? 1.474 -17.359 -0.683 1 97.25 87 SER A CA 1
ATOM 700 C C . SER A 1 87 ? 2.545 -16.281 -0.855 1 97.25 87 SER A C 1
ATOM 702 O O . SER A 1 87 ? 2.477 -15.219 -0.229 1 97.25 87 SER A O 1
ATOM 704 N N . SER A 1 88 ? 3.551 -16.547 -1.636 1 97.25 88 SER A N 1
ATOM 705 C CA . SER A 1 88 ? 4.613 -15.609 -1.969 1 97.25 88 SER A CA 1
ATOM 706 C C . SER A 1 88 ? 4.895 -15.594 -3.467 1 97.25 88 SER A C 1
ATOM 708 O O . SER A 1 88 ? 4.785 -16.625 -4.133 1 97.25 88 SER A O 1
ATOM 710 N N . MET A 1 89 ? 5.129 -14.445 -3.998 1 97 89 MET A N 1
ATOM 711 C CA . MET A 1 89 ? 5.527 -14.25 -5.391 1 97 89 MET A CA 1
ATOM 712 C C . MET A 1 89 ? 6.852 -13.5 -5.477 1 97 89 MET A C 1
ATOM 714 O O . MET A 1 89 ? 7.004 -12.43 -4.887 1 97 89 MET A O 1
ATOM 718 N N . HIS A 1 90 ? 7.812 -14.156 -6.09 1 95.38 90 HIS A N 1
ATOM 719 C CA . HIS A 1 90 ? 9.133 -13.57 -6.297 1 95.38 90 HIS A CA 1
ATOM 720 C C . HIS A 1 90 ? 9.32 -13.125 -7.742 1 95.38 90 HIS A C 1
ATOM 722 O O . HIS A 1 90 ? 9.188 -13.93 -8.664 1 95.38 90 HIS A O 1
ATOM 728 N N . VAL A 1 91 ? 9.68 -11.891 -7.961 1 96.19 91 VAL A N 1
ATOM 729 C CA . VAL A 1 91 ? 9.859 -11.352 -9.305 1 96.19 91 VAL A CA 1
ATOM 730 C C . VAL A 1 91 ? 11.219 -10.656 -9.406 1 96.19 91 VAL A C 1
ATOM 732 O O . VAL A 1 91 ? 11.578 -9.859 -8.539 1 96.19 91 VAL A O 1
ATOM 735 N N . HIS A 1 92 ? 11.93 -10.953 -10.461 1 93.81 92 HIS A N 1
ATOM 736 C CA . HIS A 1 92 ? 13.188 -10.281 -10.75 1 93.81 92 HIS A CA 1
ATOM 737 C C . HIS A 1 92 ? 12.961 -8.961 -11.477 1 93.81 92 HIS A C 1
ATOM 739 O O . HIS A 1 92 ? 12.516 -8.953 -12.625 1 93.81 92 HIS A O 1
ATOM 745 N N . LEU A 1 93 ? 13.242 -7.863 -10.828 1 92.94 93 LEU A N 1
ATOM 746 C CA . LEU A 1 93 ? 13.031 -6.555 -11.43 1 92.94 93 LEU A CA 1
ATOM 747 C C . LEU A 1 93 ? 14.148 -6.23 -12.422 1 92.94 93 LEU A C 1
ATOM 749 O O . LEU A 1 93 ? 13.906 -5.59 -13.445 1 92.94 93 LEU A O 1
ATOM 753 N N . ASP A 1 94 ? 15.305 -6.555 -12.094 1 90.38 94 ASP A N 1
ATOM 754 C CA . ASP A 1 94 ? 16.484 -6.445 -12.938 1 90.38 94 ASP A CA 1
ATOM 755 C C . ASP A 1 94 ? 17.594 -7.395 -12.461 1 90.38 94 ASP A C 1
ATOM 757 O O . ASP A 1 94 ? 17.328 -8.352 -11.742 1 90.38 94 ASP A O 1
ATOM 761 N N . HIS A 1 95 ? 18.844 -7.199 -12.914 1 90.06 95 HIS A N 1
ATOM 762 C CA . HIS A 1 95 ? 19.938 -8.117 -12.633 1 90.06 95 HIS A CA 1
ATOM 763 C C . HIS A 1 95 ? 20.234 -8.18 -11.133 1 90.06 95 HIS A C 1
ATOM 765 O O . HIS A 1 95 ? 20.703 -9.203 -10.633 1 90.06 95 HIS A O 1
ATOM 771 N N . HIS A 1 96 ? 19.828 -7.137 -10.383 1 90.19 96 HIS A N 1
ATOM 772 C CA . HIS A 1 96 ? 20.234 -7.059 -8.984 1 90.19 96 HIS A CA 1
ATOM 773 C C . HIS A 1 96 ? 19.031 -7.09 -8.055 1 90.19 96 HIS A C 1
ATOM 775 O O . HIS A 1 96 ? 19.078 -7.719 -6.992 1 90.19 96 HIS A O 1
ATOM 781 N N . ASN A 1 97 ? 17.922 -6.5 -8.438 1 92.38 97 ASN A N 1
ATOM 782 C CA . ASN A 1 97 ? 16.812 -6.234 -7.52 1 92.38 97 ASN A CA 1
ATOM 783 C C . ASN A 1 97 ? 15.656 -7.203 -7.738 1 92.38 97 ASN A C 1
ATOM 785 O O . ASN A 1 97 ? 15.273 -7.477 -8.875 1 92.38 97 ASN A O 1
ATOM 789 N N . CYS A 1 98 ? 15.172 -7.699 -6.602 1 94.81 98 CYS A N 1
ATOM 790 C CA . CYS A 1 98 ? 13.984 -8.555 -6.59 1 94.81 98 CYS A CA 1
ATOM 791 C C . CYS A 1 98 ? 12.836 -7.883 -5.855 1 94.81 98 CYS A C 1
ATOM 793 O O . CYS A 1 98 ? 13.055 -7.113 -4.918 1 94.81 98 CYS A O 1
ATOM 795 N N . LEU A 1 99 ? 11.68 -8.094 -6.359 1 95.69 99 LEU A N 1
ATOM 796 C CA . LEU A 1 99 ? 10.445 -7.742 -5.668 1 95.69 99 LEU A CA 1
ATOM 797 C C . LEU A 1 99 ? 9.719 -8.992 -5.18 1 95.69 99 LEU A C 1
ATOM 799 O O . LEU A 1 99 ? 9.531 -9.945 -5.938 1 95.69 99 LEU A O 1
ATOM 803 N N . GLU A 1 100 ? 9.445 -9.031 -3.936 1 96.56 100 GLU A N 1
ATOM 804 C CA . GLU A 1 100 ? 8.656 -10.117 -3.357 1 96.56 100 GLU A CA 1
ATOM 805 C C . GLU A 1 100 ? 7.32 -9.594 -2.818 1 96.56 100 GLU A C 1
ATOM 807 O O . GLU A 1 100 ? 7.285 -8.594 -2.1 1 96.56 100 GLU A O 1
ATOM 812 N N . ALA A 1 101 ? 6.266 -10.227 -3.213 1 97.62 101 ALA A N 1
ATOM 813 C CA . ALA A 1 101 ? 4.93 -9.961 -2.686 1 97.62 101 ALA A CA 1
ATOM 814 C C . ALA A 1 101 ? 4.422 -11.141 -1.856 1 97.62 101 ALA A C 1
ATOM 816 O O . ALA A 1 101 ? 4.301 -12.258 -2.363 1 97.62 101 ALA A O 1
ATOM 817 N N . LEU A 1 102 ? 4.156 -10.898 -0.597 1 98.12 102 LEU A N 1
ATOM 818 C CA . LEU A 1 102 ? 3.619 -11.914 0.298 1 98.12 102 LEU A CA 1
ATOM 819 C C . LEU A 1 102 ? 2.156 -11.633 0.625 1 98.12 102 LEU A C 1
ATOM 821 O O . LEU A 1 102 ? 1.825 -10.562 1.135 1 98.12 102 LEU A O 1
ATOM 825 N N . VAL A 1 103 ? 1.297 -12.578 0.284 1 97.81 103 VAL A N 1
ATOM 826 C CA . VAL A 1 103 ? -0.077 -12.492 0.767 1 97.81 103 VAL A CA 1
ATOM 827 C C . VAL A 1 103 ? -0.165 -13.055 2.182 1 97.81 103 VAL A C 1
ATOM 829 O O . VAL A 1 103 ? 0.17 -14.219 2.41 1 97.81 103 VAL A O 1
ATOM 832 N N . LEU A 1 104 ? -0.614 -12.203 3.057 1 97 104 LEU A N 1
ATOM 833 C CA . LEU A 1 104 ? -0.694 -12.555 4.473 1 97 104 LEU A CA 1
ATOM 834 C C . LEU A 1 104 ? -2.143 -12.578 4.945 1 97 104 LEU A C 1
ATOM 836 O O . LEU A 1 104 ? -2.969 -11.789 4.477 1 97 104 LEU A O 1
ATOM 840 N N . LYS A 1 105 ? -2.383 -13.492 5.852 1 95.38 105 LYS A N 1
ATOM 841 C CA . LYS A 1 105 ? -3.701 -13.57 6.477 1 95.38 105 LYS A CA 1
ATOM 842 C C . LYS A 1 105 ? -3.613 -14.141 7.887 1 95.38 105 LYS A C 1
ATOM 844 O O . LYS A 1 105 ? -2.99 -15.18 8.102 1 95.38 105 LYS A O 1
ATOM 849 N N . GLY A 1 106 ? -4.195 -13.516 8.82 1 93.5 106 GLY A N 1
ATOM 850 C CA . GLY A 1 106 ? -4.184 -13.922 10.211 1 93.5 106 GLY A CA 1
ATOM 851 C C . GLY A 1 106 ? -4.477 -12.781 11.172 1 93.5 106 GLY A C 1
ATOM 852 O O . GLY A 1 106 ? -4.988 -11.742 10.766 1 93.5 106 GLY A O 1
ATOM 853 N N . PRO A 1 107 ? -4.277 -13.047 12.461 1 91.88 107 PRO A N 1
ATOM 854 C CA . PRO A 1 107 ? -4.457 -11.961 13.422 1 91.88 107 PRO A CA 1
ATOM 855 C C . PRO A 1 107 ? -3.623 -10.727 13.086 1 91.88 107 PRO A C 1
ATOM 857 O O . PRO A 1 107 ? -2.443 -10.852 12.742 1 91.88 107 PRO A O 1
ATOM 860 N N . GLY A 1 108 ? -4.254 -9.586 13.156 1 90.5 108 GLY A N 1
ATOM 861 C CA . GLY A 1 108 ? -3.602 -8.336 12.797 1 90.5 108 GLY A CA 1
ATOM 862 C C . GLY A 1 108 ? -2.238 -8.172 13.438 1 90.5 108 GLY A C 1
ATOM 863 O O . GLY A 1 108 ? -1.278 -7.77 12.773 1 90.5 108 GLY A O 1
ATOM 864 N N . GLU A 1 109 ? -2.113 -8.484 14.625 1 89.75 109 GLU A N 1
ATOM 865 C CA . GLU A 1 109 ? -0.86 -8.344 15.367 1 89.75 109 GLU A CA 1
ATOM 866 C C . GLU A 1 109 ? 0.232 -9.227 14.773 1 89.75 109 GLU A C 1
ATOM 868 O O . GLU A 1 109 ? 1.378 -8.797 14.633 1 89.75 109 GLU A O 1
ATOM 873 N N . ALA A 1 110 ? -0.096 -10.453 14.508 1 92.69 110 ALA A N 1
ATOM 874 C CA . ALA A 1 110 ? 0.873 -11.391 13.953 1 92.69 110 ALA A CA 1
ATOM 875 C C . ALA A 1 110 ? 1.332 -10.945 12.562 1 92.69 110 ALA A C 1
ATOM 877 O O . ALA A 1 110 ? 2.523 -11 12.25 1 92.69 110 ALA A O 1
ATOM 878 N N . VAL A 1 111 ? 0.411 -10.5 11.742 1 94.19 111 VAL A N 1
ATOM 879 C CA . VAL A 1 111 ? 0.699 -10.016 10.391 1 94.19 111 VAL A CA 1
ATOM 880 C C . VAL A 1 111 ? 1.629 -8.805 10.461 1 94.19 111 VAL A C 1
ATOM 882 O O . VAL A 1 111 ? 2.617 -8.734 9.727 1 94.19 111 VAL A O 1
ATOM 885 N N . GLN A 1 112 ? 1.342 -7.969 11.359 1 90.88 112 GLN A N 1
ATOM 886 C CA . GLN A 1 112 ? 2.156 -6.773 11.523 1 90.88 112 GLN A CA 1
ATOM 887 C C . GLN A 1 112 ? 3.555 -7.121 12.023 1 90.88 112 GLN A C 1
ATOM 889 O O . GLN A 1 112 ? 4.547 -6.547 11.57 1 90.88 112 GLN A O 1
ATOM 894 N N . ARG A 1 113 ? 3.613 -7.961 12.953 1 92.12 113 ARG A N 1
ATOM 895 C CA . ARG A 1 113 ? 4.891 -8.367 13.531 1 92.12 113 ARG A CA 1
ATOM 896 C C . ARG A 1 113 ? 5.805 -8.961 12.469 1 92.12 113 ARG A C 1
ATOM 898 O O . ARG A 1 113 ? 6.977 -8.586 12.359 1 92.12 113 ARG A O 1
ATOM 905 N N . LEU A 1 114 ? 5.273 -9.836 11.75 1 96.06 114 LEU A N 1
ATOM 906 C CA . LEU A 1 114 ? 6.059 -10.43 10.672 1 96.06 114 LEU A CA 1
ATOM 907 C C . LEU A 1 114 ? 6.504 -9.367 9.672 1 96.06 114 LEU A C 1
ATOM 909 O O . LEU A 1 114 ? 7.672 -9.328 9.281 1 96.06 114 LEU A O 1
ATOM 913 N N . SER A 1 115 ? 5.574 -8.555 9.266 1 95.88 115 SER A N 1
ATOM 914 C CA . SER A 1 115 ? 5.863 -7.527 8.266 1 95.88 115 SER A CA 1
ATOM 915 C C . SER A 1 115 ? 6.98 -6.602 8.742 1 95.88 115 SER A C 1
ATOM 917 O O . SER A 1 115 ? 7.914 -6.312 7.992 1 95.88 115 SER A O 1
ATOM 919 N N . GLN A 1 116 ? 6.863 -6.199 9.945 1 92.06 116 GLN A N 1
ATOM 920 C CA . GLN A 1 116 ? 7.867 -5.289 10.492 1 92.06 116 GLN A CA 1
ATOM 921 C C . GLN A 1 116 ? 9.234 -5.957 10.555 1 92.06 116 GLN A C 1
ATOM 923 O O . GLN A 1 116 ? 10.25 -5.328 10.25 1 92.06 116 GLN A O 1
ATOM 928 N N . LYS A 1 117 ? 9.25 -7.18 10.984 1 95.25 117 LYS A N 1
ATOM 929 C CA . LYS A 1 117 ? 10.508 -7.926 11.047 1 95.25 117 LYS A CA 1
ATOM 930 C C . LYS A 1 117 ? 11.172 -8.008 9.68 1 95.25 117 LYS A C 1
ATOM 932 O O . LYS A 1 117 ? 12.375 -7.789 9.555 1 95.25 117 LYS A O 1
ATOM 937 N N . LEU A 1 118 ? 10.422 -8.273 8.68 1 96.56 118 LEU A N 1
ATOM 938 C CA . LEU A 1 118 ? 10.945 -8.406 7.32 1 96.56 118 LEU A CA 1
ATOM 939 C C . LEU A 1 118 ? 11.375 -7.055 6.766 1 96.56 118 LEU A C 1
ATOM 941 O O . LEU A 1 118 ? 12.453 -6.934 6.18 1 96.56 118 LEU A O 1
ATOM 945 N N . ILE A 1 119 ? 10.578 -6.055 6.984 1 93.56 119 ILE A N 1
ATOM 946 C CA . ILE A 1 119 ? 10.828 -4.715 6.465 1 93.56 119 ILE A CA 1
ATOM 947 C C . ILE A 1 119 ? 12.102 -4.145 7.094 1 93.56 119 ILE A C 1
ATOM 949 O O . ILE A 1 119 ? 12.883 -3.473 6.422 1 93.56 119 ILE A O 1
ATOM 953 N N . SER A 1 120 ? 12.305 -4.445 8.328 1 92.25 120 SER A N 1
ATOM 954 C CA . SER A 1 120 ? 13.406 -3.848 9.078 1 92.25 120 SER A CA 1
ATOM 955 C C . SER A 1 120 ? 14.703 -4.621 8.859 1 92.25 120 SER A C 1
ATOM 957 O O . SER A 1 120 ? 15.758 -4.23 9.367 1 92.25 120 SER A O 1
ATOM 959 N N . THR A 1 121 ? 14.672 -5.676 8.219 1 91.38 121 THR A N 1
ATOM 960 C CA . THR A 1 121 ? 15.875 -6.469 7.969 1 91.38 121 THR A CA 1
ATOM 961 C C . THR A 1 121 ? 16.891 -5.672 7.152 1 91.38 121 THR A C 1
ATOM 963 O O . THR A 1 121 ? 16.531 -5.086 6.125 1 91.38 121 THR A O 1
ATOM 966 N N . ARG A 1 122 ? 18.078 -5.672 7.602 1 88 122 ARG A N 1
ATOM 967 C CA . ARG A 1 122 ? 19.141 -4.926 6.926 1 88 122 ARG A CA 1
ATOM 968 C C . ARG A 1 122 ? 19.281 -5.371 5.477 1 88 122 ARG A C 1
ATOM 970 O O . ARG A 1 122 ? 19.359 -6.57 5.195 1 88 122 ARG A O 1
ATOM 977 N N . GLY A 1 123 ? 19.359 -4.43 4.559 1 88.44 123 GLY A N 1
ATOM 978 C CA . GLY A 1 123 ? 19.516 -4.738 3.146 1 88.44 123 GLY A CA 1
ATOM 979 C C . GLY A 1 123 ? 18.219 -4.613 2.357 1 88.44 123 GLY A C 1
ATOM 980 O O . GLY A 1 123 ? 18.25 -4.543 1.127 1 88.44 123 GLY A O 1
ATOM 981 N N . VAL A 1 124 ? 17.078 -4.676 3.037 1 91.69 124 VAL A N 1
ATOM 982 C CA . VAL A 1 124 ? 15.805 -4.41 2.381 1 91.69 124 VAL A CA 1
ATOM 983 C C . VAL A 1 124 ? 15.734 -2.947 1.954 1 91.69 124 VAL A C 1
ATOM 985 O O . VAL A 1 124 ? 15.93 -2.045 2.771 1 91.69 124 VAL A O 1
ATOM 988 N N . LYS A 1 125 ? 15.508 -2.762 0.667 1 88.56 125 LYS A N 1
ATOM 989 C CA . LYS A 1 125 ? 15.484 -1.418 0.096 1 88.56 125 LYS A CA 1
ATOM 990 C C . LYS A 1 125 ? 14.117 -0.764 0.283 1 88.56 125 LYS A C 1
ATOM 992 O O . LYS A 1 125 ? 14.023 0.458 0.417 1 88.56 125 LYS A O 1
ATOM 997 N N . TYR A 1 126 ? 13.062 -1.563 0.238 1 89.19 126 TYR A N 1
ATOM 998 C CA . TYR A 1 126 ? 11.688 -1.09 0.359 1 89.19 126 TYR A CA 1
ATOM 999 C C . TYR A 1 126 ? 10.789 -2.176 0.937 1 89.19 126 TYR A C 1
ATOM 1001 O O . TYR A 1 126 ? 10.938 -3.354 0.605 1 89.19 126 TYR A O 1
ATOM 1009 N N . GLY A 1 127 ? 9.977 -1.789 1.792 1 92.31 127 GLY A N 1
ATOM 1010 C CA . GLY A 1 127 ? 8.945 -2.65 2.355 1 92.31 127 GLY A CA 1
ATOM 1011 C C . GLY A 1 127 ? 7.672 -1.909 2.697 1 92.31 127 GLY A C 1
ATOM 1012 O O . GLY A 1 127 ? 7.715 -0.807 3.248 1 92.31 127 GLY A O 1
ATOM 1013 N N . LYS A 1 128 ? 6.566 -2.494 2.299 1 90.75 128 LYS A N 1
ATOM 1014 C CA . LYS A 1 128 ? 5.281 -1.88 2.621 1 90.75 128 LYS A CA 1
ATOM 1015 C C . LYS A 1 128 ? 4.184 -2.936 2.756 1 90.75 128 LYS A C 1
ATOM 1017 O O . LYS A 1 128 ? 3.99 -3.754 1.855 1 90.75 128 LYS A O 1
ATOM 1022 N N . LEU A 1 129 ? 3.527 -2.865 3.889 1 92.69 129 LEU A N 1
ATOM 1023 C CA . LEU A 1 129 ? 2.355 -3.707 4.102 1 92.69 129 LEU A CA 1
ATOM 1024 C C . LEU A 1 129 ? 1.079 -2.977 3.693 1 92.69 129 LEU A C 1
ATOM 1026 O O . LEU A 1 129 ? 0.828 -1.857 4.145 1 92.69 129 LEU A O 1
ATOM 1030 N N . THR A 1 130 ? 0.335 -3.553 2.816 1 91.06 130 THR A N 1
ATOM 1031 C CA . THR A 1 130 ? -0.992 -3.076 2.441 1 91.06 130 THR A CA 1
ATOM 1032 C C . THR A 1 130 ? -2.074 -3.982 3.02 1 91.06 130 THR A C 1
ATOM 1034 O O . THR A 1 130 ? -2.236 -5.125 2.582 1 91.06 130 THR A O 1
ATOM 1037 N N . LEU A 1 131 ? -2.762 -3.465 3.971 1 87.62 131 LEU A N 1
ATOM 1038 C CA . LEU A 1 131 ? -3.84 -4.254 4.555 1 87.62 131 LEU A CA 1
ATOM 1039 C C . LEU A 1 131 ? -5.117 -4.125 3.729 1 87.62 131 LEU A C 1
ATOM 1041 O O . LEU A 1 131 ? -5.449 -3.035 3.258 1 87.62 131 LEU A O 1
ATOM 1045 N N . ALA A 1 132 ? -5.672 -5.277 3.439 1 81.62 132 ALA A N 1
ATOM 1046 C CA . ALA A 1 132 ? -6.906 -5.336 2.666 1 81.62 132 ALA A CA 1
ATOM 1047 C C . ALA A 1 132 ? -8.047 -5.914 3.496 1 81.62 132 ALA A C 1
ATOM 1049 O O . ALA A 1 132 ? -7.812 -6.621 4.48 1 81.62 132 ALA A O 1
ATOM 1050 N N . THR A 1 133 ? -9.25 -5.426 3.295 1 74.62 133 THR A N 1
ATOM 1051 C CA . THR A 1 133 ? -10.391 -6.055 3.943 1 74.62 133 THR A CA 1
ATOM 1052 C C . THR A 1 133 ? -10.492 -7.527 3.557 1 74.62 133 THR A C 1
ATOM 1054 O O . THR A 1 133 ? -10.047 -7.922 2.477 1 74.62 133 THR A O 1
ATOM 1057 N N . THR A 1 134 ? -10.844 -8.383 4.523 1 70 134 THR A N 1
ATOM 1058 C CA . THR A 1 134 ? -11.102 -9.773 4.188 1 70 134 THR A CA 1
ATOM 1059 C C . THR A 1 134 ? -12.352 -9.898 3.33 1 70 134 THR A C 1
ATOM 1061 O O . THR A 1 134 ? -12.656 -10.977 2.811 1 70 134 THR A O 1
ATOM 1064 N N . GLY A 1 135 ? -12.82 -8.766 2.949 1 60.47 135 GLY A N 1
ATOM 1065 C CA . GLY A 1 135 ? -14.055 -8.781 2.184 1 60.47 135 GLY A CA 1
ATOM 1066 C C . GLY A 1 135 ? -15.289 -9.023 3.041 1 60.47 135 GLY A C 1
ATOM 1067 O O . GLY A 1 135 ? -16.422 -8.828 2.582 1 60.47 135 GLY A O 1
ATOM 1068 N N . GLN A 1 136 ? -15.094 -9.625 4.203 1 58.38 136 GLN A N 1
ATOM 1069 C CA . GLN A 1 136 ? -16.25 -9.867 5.059 1 58.38 136 GLN A CA 1
ATOM 1070 C C . GLN A 1 136 ? -16.812 -8.555 5.598 1 58.38 136 GLN A C 1
ATOM 1072 O O . GLN A 1 136 ? -18.016 -8.453 5.848 1 58.38 136 GLN A O 1
ATOM 1077 N N . GLU A 1 137 ? -16.016 -7.633 6.008 1 50.53 137 GLU A N 1
ATOM 1078 C CA . GLU A 1 137 ? -16.484 -6.477 6.77 1 50.53 137 GLU A CA 1
ATOM 1079 C C . GLU A 1 137 ? -16.797 -5.301 5.848 1 50.53 137 GLU A C 1
ATOM 1081 O O . GLU A 1 137 ? -17.016 -4.184 6.312 1 50.53 137 GLU A O 1
ATOM 1086 N N . ILE A 1 138 ? -16.688 -5.316 4.641 1 41.78 138 ILE A N 1
ATOM 1087 C CA . ILE A 1 138 ? -17.062 -4.039 4.043 1 41.78 138 ILE A CA 1
ATOM 1088 C C . ILE A 1 138 ? -18.516 -3.717 4.371 1 41.78 138 ILE A C 1
ATOM 1090 O O . ILE A 1 138 ? -19.438 -4.426 3.938 1 41.78 138 ILE A O 1
ATOM 1094 N N . VAL A 1 139 ? -18.875 -3.43 5.637 1 30.75 139 VAL A N 1
ATOM 1095 C CA . VAL A 1 139 ? -20.188 -2.799 5.809 1 30.75 139 VAL A CA 1
ATOM 1096 C C . VAL A 1 139 ? -20.109 -1.329 5.406 1 30.75 139 VAL A C 1
ATOM 1098 O O . VAL A 1 139 ? -19.125 -0.645 5.719 1 30.75 139 VAL A O 1
ATOM 1101 N N . MET B 1 1 ? 16.578 27.125 0.977 1 56 1 MET B N 1
ATOM 1102 C CA . MET B 1 1 ? 15.883 26.469 2.08 1 56 1 MET B CA 1
ATOM 1103 C C . MET B 1 1 ? 14.492 27.078 2.266 1 56 1 MET B C 1
ATOM 1105 O O . MET B 1 1 ? 14.344 28.281 2.424 1 56 1 MET B O 1
ATOM 1109 N N . GLY B 1 2 ? 13.516 26.375 1.821 1 66.31 2 GLY B N 1
ATOM 1110 C CA . GLY B 1 2 ? 12.25 27.094 1.781 1 66.31 2 GLY B CA 1
ATOM 1111 C C . GLY B 1 2 ? 11.812 27.609 3.139 1 66.31 2 GLY B C 1
ATOM 1112 O O . GLY B 1 2 ? 12.336 27.188 4.168 1 66.31 2 GLY B O 1
ATOM 1113 N N . GLN B 1 3 ? 11.203 28.781 3.246 1 88.75 3 GLN B N 1
ATOM 1114 C CA . GLN B 1 3 ? 10.633 29.406 4.434 1 88.75 3 GLN B CA 1
ATOM 1115 C C . GLN B 1 3 ? 9.578 28.516 5.078 1 88.75 3 GLN B C 1
ATOM 1117 O O . GLN B 1 3 ? 8.82 27.844 4.383 1 88.75 3 GLN B O 1
ATOM 1122 N N . THR B 1 4 ? 9.609 28.422 6.434 1 91.38 4 THR B N 1
ATOM 1123 C CA . THR B 1 4 ? 8.578 27.688 7.164 1 91.38 4 THR B CA 1
ATOM 1124 C C . THR B 1 4 ? 7.273 28.469 7.203 1 91.38 4 THR B C 1
ATOM 1126 O O . THR B 1 4 ? 7.27 29.672 7.516 1 91.38 4 THR B O 1
ATOM 1129 N N . ILE B 1 5 ? 6.203 27.922 6.852 1 94.19 5 ILE B N 1
ATOM 1130 C CA . ILE B 1 5 ? 4.871 28.531 6.836 1 94.19 5 ILE B CA 1
ATOM 1131 C C . ILE B 1 5 ? 3.967 27.797 7.828 1 94.19 5 ILE B C 1
ATOM 1133 O O . ILE B 1 5 ? 4.016 26.578 7.945 1 94.19 5 ILE B O 1
ATOM 1137 N N . ARG B 1 6 ? 3.193 28.578 8.5 1 94.38 6 ARG B N 1
ATOM 1138 C CA . ARG B 1 6 ? 2.236 28 9.438 1 94.38 6 ARG B CA 1
ATOM 1139 C C . ARG B 1 6 ? 0.803 28.25 8.984 1 94.38 6 ARG B C 1
ATOM 1141 O O . ARG B 1 6 ? 0.479 29.328 8.5 1 94.38 6 ARG B O 1
ATOM 1148 N N . PHE B 1 7 ? -0.035 27.234 9.016 1 94.75 7 PHE B N 1
ATOM 1149 C CA . PHE B 1 7 ? -1.446 27.375 8.68 1 94.75 7 PHE B CA 1
ATOM 1150 C C . PHE B 1 7 ? -2.311 26.547 9.617 1 94.75 7 PHE B C 1
ATOM 1152 O O . PHE B 1 7 ? -1.812 25.656 10.297 1 94.75 7 PHE B O 1
ATOM 1159 N N . GLY B 1 8 ? -3.604 26.875 9.648 1 94.75 8 GLY B N 1
ATOM 1160 C CA . GLY B 1 8 ? -4.531 26.203 10.539 1 94.75 8 GLY B CA 1
ATOM 1161 C C . GLY B 1 8 ? -5.215 25.016 9.891 1 94.75 8 GLY B C 1
ATOM 1162 O O . GLY B 1 8 ? -5.527 25.047 8.695 1 94.75 8 GLY B O 1
ATOM 1163 N N . VAL B 1 9 ? -5.379 23.953 10.711 1 95.56 9 VAL B N 1
ATOM 1164 C CA . VAL B 1 9 ? -6.117 22.781 10.273 1 95.56 9 VAL B CA 1
ATOM 1165 C C . VAL B 1 9 ? -7.258 22.484 11.242 1 95.56 9 VAL B C 1
ATOM 1167 O O . VAL B 1 9 ? -7.078 22.562 12.461 1 95.56 9 VAL B O 1
ATOM 1170 N N . SER B 1 10 ? -8.383 22.25 10.719 1 94.44 10 SER B N 1
ATOM 1171 C CA . SER B 1 10 ? -9.547 21.938 11.547 1 94.44 10 SER B CA 1
ATOM 1172 C C . SER B 1 10 ? -9.867 20.438 11.508 1 94.44 10 SER B C 1
ATOM 1174 O O . SER B 1 10 ? -9.977 19.859 10.43 1 94.44 10 SER B O 1
ATOM 1176 N N . LEU B 1 11 ? -10.023 19.859 12.672 1 93.31 11 LEU B N 1
ATOM 1177 C CA . LEU B 1 11 ? -10.422 18.469 12.828 1 93.31 11 LEU B CA 1
ATOM 1178 C C . LEU B 1 11 ? -11.508 18.328 13.898 1 93.31 11 LEU B C 1
ATOM 1180 O O . LEU B 1 11 ? -11.578 19.141 14.82 1 93.31 11 LEU B O 1
ATOM 1184 N N . ASN B 1 12 ? -12.289 17.328 13.727 1 91 12 ASN B N 1
ATOM 1185 C CA . ASN B 1 12 ? -13.156 17.016 14.859 1 91 12 ASN B CA 1
ATOM 1186 C C . ASN B 1 12 ? -12.359 16.422 16.031 1 91 12 ASN B C 1
ATOM 1188 O O . ASN B 1 12 ? -11.305 15.82 15.82 1 91 12 ASN B O 1
ATOM 1192 N N . SER B 1 13 ? -12.898 16.547 17.203 1 92.5 13 SER B N 1
ATOM 1193 C CA . SER B 1 13 ? -12.188 16.172 18.422 1 92.5 13 SER B CA 1
ATOM 1194 C C . SER B 1 13 ? -11.859 14.688 18.438 1 92.5 13 SER B C 1
ATOM 1196 O O . SER B 1 13 ? -10.781 14.289 18.906 1 92.5 13 SER B O 1
ATOM 1198 N N . GLU B 1 14 ? -12.688 13.883 17.922 1 89.56 14 GLU B N 1
ATOM 1199 C CA . GLU B 1 14 ? -12.477 12.445 17.922 1 89.56 14 GLU B CA 1
ATOM 1200 C C . GLU B 1 14 ? -11.305 12.055 17.016 1 89.56 14 GLU B C 1
ATOM 1202 O O . GLU B 1 14 ? -10.43 11.289 17.406 1 89.56 14 GLU B O 1
ATOM 1207 N N . LEU B 1 15 ? -11.367 12.625 15.844 1 90.81 15 LEU B N 1
ATOM 1208 C CA . LEU B 1 15 ? -10.289 12.352 14.898 1 90.81 15 LEU B CA 1
ATOM 1209 C C . LEU B 1 15 ? -8.953 12.867 15.43 1 90.81 15 LEU B C 1
ATOM 1211 O O . LEU B 1 15 ? -7.93 12.195 15.297 1 90.81 15 LEU B O 1
ATOM 1215 N N . LEU B 1 16 ? -9.023 14.039 16.094 1 93.06 16 LEU B N 1
ATOM 1216 C CA . LEU B 1 16 ? -7.809 14.617 16.656 1 93.06 16 LEU B CA 1
ATOM 1217 C C . LEU B 1 16 ? -7.23 13.727 17.75 1 93.06 16 LEU B C 1
ATOM 1219 O O . LEU B 1 16 ? -6.012 13.539 17.828 1 93.06 16 LEU B O 1
ATOM 1223 N N . GLU B 1 17 ? -8.07 13.219 18.531 1 92.06 17 GLU B N 1
ATOM 1224 C CA . GLU B 1 17 ? -7.629 12.336 19.609 1 92.06 17 GLU B CA 1
ATOM 1225 C C . GLU B 1 17 ? -6.934 11.094 19.047 1 92.06 17 GLU B C 1
ATOM 1227 O O . GLU B 1 17 ? -5.887 10.688 19.547 1 92.06 17 GLU B O 1
ATOM 1232 N N . LYS B 1 18 ? -7.535 10.539 18.109 1 90.38 18 LYS B N 1
ATOM 1233 C CA . LYS B 1 18 ? -6.953 9.359 17.469 1 90.38 18 LYS B CA 1
ATOM 1234 C C . LYS B 1 18 ? -5.621 9.688 16.797 1 90.38 18 LYS B C 1
ATOM 1236 O O . LYS B 1 18 ? -4.684 8.891 16.859 1 90.38 18 LYS B O 1
ATOM 1241 N N . PHE B 1 19 ? -5.559 10.82 16.234 1 92.31 19 PHE B N 1
ATOM 1242 C CA . PHE B 1 19 ? -4.336 11.266 15.57 1 92.31 19 PHE B CA 1
ATOM 1243 C C . PHE B 1 19 ? -3.221 11.477 16.594 1 92.31 19 PHE B C 1
ATOM 1245 O O . PHE B 1 19 ? -2.078 11.078 16.359 1 92.31 19 PHE B O 1
ATOM 1252 N N . ASP B 1 20 ? -3.588 12.062 17.703 1 93.38 20 ASP B N 1
ATOM 1253 C CA . ASP B 1 20 ? -2.605 12.273 18.75 1 93.38 20 ASP B CA 1
ATOM 1254 C C . ASP B 1 20 ? -2.061 10.945 19.281 1 93.38 20 ASP B C 1
ATOM 1256 O O . ASP B 1 20 ? -0.867 10.828 19.547 1 93.38 20 ASP B O 1
ATOM 1260 N N . ALA B 1 21 ? -2.9 10.055 19.375 1 89.75 21 ALA B N 1
ATOM 1261 C CA . ALA B 1 21 ? -2.477 8.727 19.828 1 89.75 21 ALA B CA 1
ATOM 1262 C C . ALA B 1 21 ? -1.489 8.109 18.828 1 89.75 21 ALA B C 1
ATOM 1264 O O . ALA B 1 21 ? -0.505 7.492 19.234 1 89.75 21 ALA B O 1
ATOM 1265 N N . LEU B 1 22 ? -1.783 8.305 17.562 1 85.88 22 LEU B N 1
ATOM 1266 C CA . LEU B 1 22 ? -0.887 7.824 16.516 1 85.88 22 LEU B CA 1
ATOM 1267 C C . LEU B 1 22 ? 0.468 8.523 16.594 1 85.88 22 LEU B C 1
ATOM 1269 O O . LEU B 1 22 ? 1.51 7.879 16.438 1 85.88 22 LEU B O 1
ATOM 1273 N N . CYS B 1 23 ? 0.434 9.828 16.828 1 89.81 23 CYS B N 1
ATOM 1274 C CA . CYS B 1 23 ? 1.668 10.602 16.953 1 89.81 23 CYS B CA 1
ATOM 1275 C C . CYS B 1 23 ? 2.521 10.07 18.109 1 89.81 23 CYS B C 1
ATOM 1277 O O . CYS B 1 23 ? 3.738 9.945 17.969 1 89.81 23 CYS B O 1
ATOM 1279 N N . ASP B 1 24 ? 1.872 9.734 19.172 1 88.12 24 ASP B N 1
ATOM 1280 C CA . ASP B 1 24 ? 2.566 9.219 20.344 1 88.12 24 ASP B CA 1
ATOM 1281 C C . ASP B 1 24 ? 3.197 7.855 20.047 1 88.12 24 ASP B C 1
ATOM 1283 O O . ASP B 1 24 ? 4.336 7.598 20.438 1 88.12 24 ASP B O 1
ATOM 1287 N N . GLU B 1 25 ? 2.482 7.07 19.391 1 82.69 25 GLU B N 1
ATOM 1288 C CA . GLU B 1 25 ? 2.939 5.723 19.062 1 82.69 25 GLU B CA 1
ATOM 1289 C C . GLU B 1 25 ? 4.176 5.762 18.172 1 82.69 25 GLU B C 1
ATOM 1291 O O . GLU B 1 25 ? 5.102 4.969 18.344 1 82.69 25 GLU B O 1
ATOM 1296 N N . LYS B 1 26 ? 4.195 6.656 17.219 1 81.62 26 LYS B N 1
ATOM 1297 C CA . LYS B 1 26 ? 5.289 6.738 16.266 1 81.62 26 LYS B CA 1
ATOM 1298 C C . LYS B 1 26 ? 6.398 7.66 16.766 1 81.62 26 LYS B C 1
ATOM 1300 O O . LYS B 1 26 ? 7.371 7.918 16.062 1 81.62 26 LYS B O 1
ATOM 1305 N N . SER B 1 27 ? 6.195 8.273 17.938 1 86.44 27 SER B N 1
ATOM 1306 C CA . SER B 1 27 ? 7.168 9.117 18.625 1 86.44 27 SER B CA 1
ATOM 1307 C C . SER B 1 27 ? 7.418 10.414 17.844 1 86.44 27 SER B C 1
ATOM 1309 O O . SER B 1 27 ? 8.562 10.852 17.703 1 86.44 27 SER B O 1
ATOM 1311 N N . TYR B 1 28 ? 6.324 10.891 17.266 1 85.94 28 TYR B N 1
ATOM 1312 C CA . TYR B 1 28 ? 6.422 12.234 16.703 1 85.94 28 TYR B CA 1
ATOM 1313 C C . TYR B 1 28 ? 6.469 13.289 17.812 1 85.94 28 TYR B C 1
ATOM 1315 O O . TYR B 1 28 ? 5.758 13.18 18.812 1 85.94 28 TYR B O 1
ATOM 1323 N N . GLN B 1 29 ? 7.285 14.234 17.625 1 87.31 29 GLN B N 1
ATOM 1324 C CA . GLN B 1 29 ? 7.418 15.281 18.641 1 87.31 29 GLN B CA 1
ATOM 1325 C C . GLN B 1 29 ? 6.262 16.281 18.547 1 87.31 29 GLN B C 1
ATOM 1327 O O . GLN B 1 29 ? 5.863 16.859 19.562 1 87.31 29 GLN B O 1
ATOM 1332 N N . THR B 1 30 ? 5.801 16.516 17.359 1 91.69 30 THR B N 1
ATOM 1333 C CA . THR B 1 30 ? 4.711 17.469 17.156 1 91.69 30 THR B CA 1
ATOM 1334 C C . THR B 1 30 ? 3.736 16.938 16.109 1 91.69 30 THR B C 1
ATOM 1336 O O . THR B 1 30 ? 4.094 16.094 15.281 1 91.69 30 THR B O 1
ATOM 1339 N N . ARG B 1 31 ? 2.588 17.469 16.141 1 91.75 31 ARG B N 1
ATOM 1340 C CA . ARG B 1 31 ? 1.607 17.188 15.102 1 91.75 31 ARG B CA 1
ATOM 1341 C C . ARG B 1 31 ? 2.119 17.609 13.734 1 91.75 31 ARG B C 1
ATOM 1343 O O . ARG B 1 31 ? 1.87 16.938 12.734 1 91.75 31 ARG B O 1
ATOM 1350 N N . SER B 1 32 ? 2.85 18.672 13.641 1 92.44 32 SER B N 1
ATOM 1351 C CA . SER B 1 32 ? 3.393 19.172 12.383 1 92.44 32 SER B CA 1
ATOM 1352 C C . SER B 1 32 ? 4.336 18.156 11.742 1 92.44 32 SER B C 1
ATOM 1354 O O . SER B 1 32 ? 4.312 17.969 10.523 1 92.44 32 SER B O 1
ATOM 1356 N N . GLU B 1 33 ? 5.078 17.578 12.555 1 92.69 33 GLU B N 1
ATOM 1357 C CA . GLU B 1 33 ? 5.996 16.562 12.062 1 92.69 33 GLU B CA 1
ATOM 1358 C C . GLU B 1 33 ? 5.234 15.383 11.453 1 92.69 33 GLU B C 1
ATOM 1360 O O . GLU B 1 33 ? 5.582 14.898 10.375 1 92.69 33 GLU B O 1
ATOM 1365 N N . ALA B 1 34 ? 4.238 14.953 12.117 1 92.94 34 ALA B N 1
ATOM 1366 C CA . ALA B 1 34 ? 3.416 13.836 11.641 1 92.94 34 ALA B CA 1
ATOM 1367 C C . ALA B 1 34 ? 2.734 14.18 10.32 1 92.94 34 ALA B C 1
ATOM 1369 O O . ALA B 1 34 ? 2.77 13.391 9.375 1 92.94 34 ALA B O 1
ATOM 1370 N N . ILE B 1 35 ? 2.199 15.32 10.25 1 93.19 35 ILE B N 1
ATOM 1371 C CA . ILE B 1 35 ? 1.479 15.758 9.062 1 93.19 35 ILE B CA 1
ATOM 1372 C C . ILE B 1 35 ? 2.453 15.906 7.895 1 93.19 35 ILE B C 1
ATOM 1374 O O . ILE B 1 35 ? 2.145 15.516 6.766 1 93.19 35 ILE B O 1
ATOM 1378 N N . ARG B 1 36 ? 3.684 16.422 8.156 1 90.12 36 ARG B N 1
ATOM 1379 C CA . ARG B 1 36 ? 4.703 16.531 7.113 1 90.12 36 ARG B CA 1
ATOM 1380 C C . ARG B 1 36 ? 5.027 15.172 6.523 1 90.12 36 ARG B C 1
ATOM 1382 O O . ARG B 1 36 ? 5.125 15.016 5.305 1 90.12 36 ARG B O 1
ATOM 1389 N N . ASP B 1 37 ? 5.117 14.266 7.422 1 88.25 37 ASP B N 1
ATOM 1390 C CA . ASP B 1 37 ? 5.441 12.906 6.98 1 88.25 37 ASP B CA 1
ATOM 1391 C C . ASP B 1 37 ? 4.301 12.305 6.164 1 88.25 37 ASP B C 1
ATOM 1393 O O . ASP B 1 37 ? 4.543 11.602 5.184 1 88.25 37 ASP B O 1
ATOM 1397 N N . LEU B 1 38 ? 3.104 12.555 6.605 1 89.06 38 LEU B N 1
ATOM 1398 C CA . LEU B 1 38 ? 1.948 12.078 5.859 1 89.06 38 LEU B CA 1
ATOM 1399 C C . LEU B 1 38 ? 1.911 12.688 4.461 1 89.06 38 LEU B C 1
ATOM 1401 O O . LEU B 1 38 ? 1.712 11.977 3.473 1 89.06 38 LEU B O 1
ATOM 1405 N N . ILE B 1 39 ? 2.174 13.961 4.383 1 89.44 39 I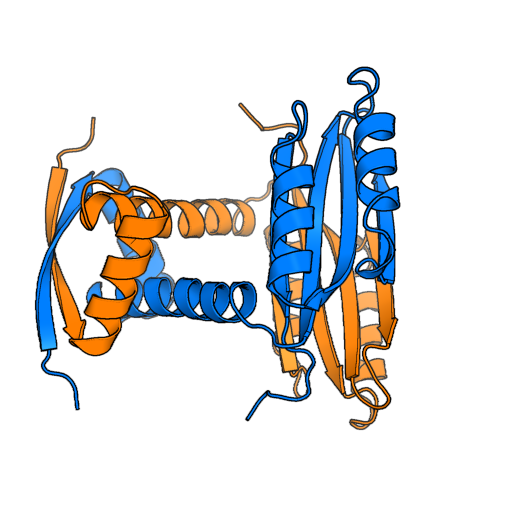LE B N 1
ATOM 1406 C CA . ILE B 1 39 ? 2.168 14.672 3.107 1 89.44 39 ILE B CA 1
ATOM 1407 C C . ILE B 1 39 ? 3.289 14.141 2.217 1 89.44 39 ILE B C 1
ATOM 1409 O O . ILE B 1 39 ? 3.072 13.852 1.038 1 89.44 39 ILE B O 1
ATOM 1413 N N . ARG B 1 40 ? 4.516 13.977 2.775 1 83.88 40 ARG B N 1
ATOM 1414 C CA . ARG B 1 40 ? 5.648 13.469 2.01 1 83.88 40 ARG B CA 1
ATOM 1415 C C . ARG B 1 40 ? 5.34 12.094 1.425 1 83.88 40 ARG B C 1
ATOM 1417 O O . ARG B 1 40 ? 5.68 11.812 0.275 1 83.88 40 ARG B O 1
ATOM 1424 N N . GLY B 1 41 ? 4.707 11.297 2.25 1 80.25 41 GLY B N 1
ATOM 1425 C CA . GLY B 1 41 ? 4.367 9.961 1.791 1 80.25 41 GLY B CA 1
ATOM 1426 C C . GLY B 1 41 ? 3.473 9.961 0.564 1 80.25 41 GLY B C 1
ATOM 1427 O O . GLY B 1 41 ? 3.707 9.203 -0.38 1 80.25 41 GLY B O 1
ATOM 1428 N N . VAL B 1 42 ? 2.566 10.812 0.577 1 82.5 42 VAL B N 1
ATOM 1429 C CA . VAL B 1 42 ? 1.623 10.859 -0.535 1 82.5 42 VAL B CA 1
ATOM 1430 C C . VAL B 1 42 ? 2.297 11.477 -1.76 1 82.5 42 VAL B C 1
ATOM 1432 O O . VAL B 1 42 ? 2.039 11.062 -2.891 1 82.5 42 VAL B O 1
ATOM 1435 N N . LEU B 1 43 ? 3.182 12.469 -1.578 1 81.62 43 LEU B N 1
ATOM 1436 C CA . LEU B 1 43 ? 3.846 13.148 -2.689 1 81.62 43 LEU B CA 1
ATOM 1437 C C . LEU B 1 43 ? 4.832 12.211 -3.379 1 81.62 43 LEU B C 1
ATOM 1439 O O . LEU B 1 43 ? 5 12.266 -4.598 1 81.62 43 LEU B O 1
ATOM 1443 N N . VAL B 1 44 ? 5.461 11.43 -2.576 1 74.81 44 VAL B N 1
ATOM 1444 C CA . VAL B 1 44 ? 6.383 10.453 -3.145 1 74.81 44 VAL B CA 1
ATOM 1445 C C . VAL B 1 44 ? 5.617 9.5 -4.059 1 74.81 44 VAL B C 1
ATOM 1447 O O . VAL B 1 44 ? 6.066 9.203 -5.168 1 74.81 44 VAL B O 1
ATOM 1450 N N . GLN B 1 45 ? 4.516 9.148 -3.594 1 74.81 45 GLN B N 1
ATOM 1451 C CA . GLN B 1 45 ? 3.68 8.258 -4.395 1 74.81 45 GLN B CA 1
ATOM 1452 C C . GLN B 1 45 ? 3.229 8.938 -5.684 1 74.81 45 GLN B C 1
ATOM 1454 O O . GLN B 1 45 ? 3.234 8.328 -6.75 1 74.81 45 GLN B O 1
ATOM 1459 N N . LYS B 1 46 ? 2.889 10.164 -5.602 1 75.75 46 LYS B N 1
ATOM 1460 C CA . LYS B 1 46 ? 2.441 10.93 -6.762 1 75.75 46 LYS B CA 1
ATOM 1461 C C . LYS B 1 46 ? 3.562 11.086 -7.785 1 75.75 46 LYS B C 1
ATOM 1463 O O . LYS B 1 46 ? 3.32 11.008 -8.992 1 75.75 46 LYS B O 1
ATOM 1468 N N . GLU B 1 47 ? 4.723 11.391 -7.32 1 74.31 47 GLU B N 1
ATOM 1469 C CA . GLU B 1 47 ? 5.863 11.547 -8.219 1 74.31 47 GLU B CA 1
ATOM 1470 C C . GLU B 1 47 ? 6.094 10.281 -9.039 1 74.31 47 GLU B C 1
ATOM 1472 O O . GLU B 1 47 ? 6.422 10.359 -10.227 1 74.31 47 GLU B O 1
ATOM 1477 N N . TRP B 1 48 ? 5.887 9.227 -8.414 1 73.44 48 TRP B N 1
ATOM 1478 C CA . TRP B 1 48 ? 6.047 7.957 -9.117 1 73.44 48 TRP B CA 1
ATOM 1479 C C . TRP B 1 48 ? 4.969 7.781 -10.18 1 73.44 48 TRP B C 1
ATOM 1481 O O . TRP B 1 48 ? 5.238 7.262 -11.266 1 73.44 48 TRP B O 1
ATOM 1491 N N . GLU B 1 49 ? 3.824 8.297 -9.883 1 74.12 49 GLU B N 1
ATOM 1492 C CA . GLU B 1 49 ? 2.674 8.133 -10.766 1 74.12 49 GLU B CA 1
ATOM 1493 C C . GLU B 1 49 ? 2.803 9 -12.008 1 74.12 49 GLU B C 1
ATOM 1495 O O . GLU B 1 49 ? 2.271 8.664 -13.07 1 74.12 49 GLU B O 1
ATOM 1500 N N . GLN B 1 50 ? 3.406 10.148 -11.914 1 71.31 50 GLN B N 1
ATOM 1501 C CA . GLN B 1 50 ? 3.445 11.109 -13.008 1 71.31 50 GLN B CA 1
ATOM 1502 C C . GLN B 1 50 ? 4.746 10.992 -13.797 1 71.31 50 GLN B C 1
ATOM 1504 O O . GLN B 1 50 ? 4.938 11.688 -14.797 1 71.31 50 GLN B O 1
ATOM 1509 N N . SER B 1 51 ? 5.5 10.125 -13.414 1 67.06 51 SER B N 1
ATOM 1510 C CA . SER B 1 51 ? 6.805 10.078 -14.055 1 67.06 51 SER B CA 1
ATOM 1511 C C . SER B 1 51 ? 6.777 9.195 -15.305 1 67.06 51 SER B C 1
ATOM 1513 O O . SER B 1 51 ? 5.965 8.273 -15.391 1 67.06 51 SER B O 1
ATOM 1515 N N . ASP B 1 52 ? 7.469 9.711 -16.297 1 75.25 52 ASP B N 1
ATOM 1516 C CA . ASP B 1 52 ? 7.773 8.844 -17.438 1 75.25 52 ASP B CA 1
ATOM 1517 C C . ASP B 1 52 ? 8.812 7.789 -17.047 1 75.25 52 ASP B C 1
ATOM 1519 O O . ASP B 1 52 ? 9.25 7.008 -17.891 1 75.25 52 ASP B O 1
ATOM 1523 N N . LYS B 1 53 ? 9.023 7.852 -15.828 1 80.06 53 LYS B N 1
ATOM 1524 C CA . LYS B 1 53 ? 10.016 6.895 -15.352 1 80.06 53 LYS B CA 1
ATOM 1525 C C . LYS B 1 53 ? 9.383 5.531 -15.094 1 80.06 53 LYS B C 1
ATOM 1527 O O . LYS B 1 53 ? 8.188 5.438 -14.828 1 80.06 53 LYS B O 1
ATOM 1532 N N . GLU B 1 54 ? 10.195 4.566 -15.312 1 89.44 54 GLU B N 1
ATOM 1533 C CA . GLU B 1 54 ? 9.766 3.197 -15.039 1 89.44 54 GLU B CA 1
ATOM 1534 C C . GLU B 1 54 ? 9.578 2.965 -13.539 1 89.44 54 GLU B C 1
ATOM 1536 O O . GLU B 1 54 ? 10.461 3.281 -12.742 1 89.44 54 GLU B O 1
ATOM 1541 N N . VAL B 1 55 ? 8.453 2.531 -13.227 1 90.12 55 VAL B N 1
ATOM 1542 C CA . VAL B 1 55 ? 8.148 2.229 -11.828 1 90.12 55 VAL B CA 1
ATOM 1543 C C . VAL B 1 55 ? 7.746 0.761 -11.695 1 90.12 55 VAL B C 1
ATOM 1545 O O . VAL B 1 55 ? 7.41 0.109 -12.688 1 90.12 55 VAL B O 1
ATOM 1548 N N . ALA B 1 56 ? 7.949 0.269 -10.523 1 93.25 56 ALA B N 1
ATOM 1549 C CA . ALA B 1 56 ? 7.43 -1.042 -10.148 1 93.25 56 ALA B CA 1
ATOM 1550 C C . ALA B 1 56 ? 6.488 -0.933 -8.945 1 93.25 56 ALA B C 1
ATOM 1552 O O . ALA B 1 56 ? 6.609 -0.009 -8.141 1 93.25 56 ALA B O 1
ATOM 1553 N N . GLY B 1 57 ? 5.543 -1.85 -8.859 1 94.06 57 GLY B N 1
ATOM 1554 C CA . GLY B 1 57 ? 4.613 -1.844 -7.746 1 94.06 57 GLY B CA 1
ATOM 1555 C C . GLY B 1 57 ? 3.732 -3.078 -7.695 1 94.06 57 GLY B C 1
ATOM 1556 O O . GLY B 1 57 ? 3.883 -3.988 -8.516 1 94.06 57 GLY B O 1
ATOM 1557 N N . VAL B 1 58 ? 2.977 -3.115 -6.656 1 96.69 58 VAL B N 1
ATOM 1558 C CA . VAL B 1 58 ? 2.021 -4.203 -6.48 1 96.69 58 VAL B CA 1
ATOM 1559 C C . VA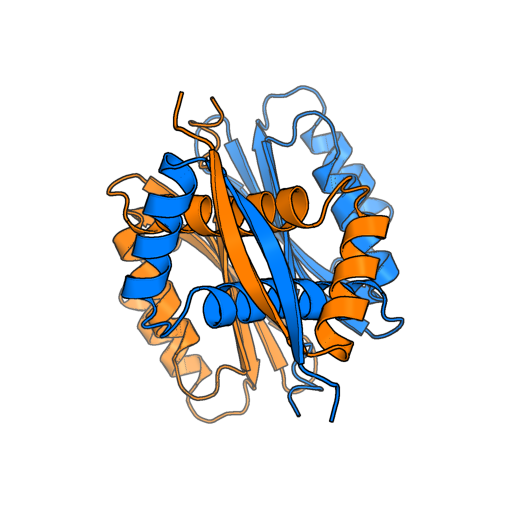L B 1 58 ? 0.611 -3.637 -6.34 1 96.69 58 VAL B C 1
ATOM 1561 O O . VAL B 1 58 ? 0.359 -2.781 -5.488 1 96.69 58 VAL B O 1
ATOM 1564 N N . LEU B 1 59 ? -0.274 -4.066 -7.199 1 97.25 59 LEU B N 1
ATOM 1565 C CA . LEU B 1 59 ? -1.693 -3.754 -7.082 1 97.25 59 LEU B CA 1
ATOM 1566 C C . LEU B 1 59 ? -2.436 -4.867 -6.348 1 97.25 59 LEU B C 1
ATOM 1568 O O . LEU B 1 59 ? -2.393 -6.027 -6.762 1 97.25 59 LEU B O 1
ATOM 1572 N N . THR B 1 60 ? -3.086 -4.469 -5.25 1 96.62 60 THR B N 1
ATOM 1573 C CA . THR B 1 60 ? -3.896 -5.402 -4.473 1 96.62 60 THR B CA 1
ATOM 1574 C C . THR B 1 60 ? -5.383 -5.18 -4.742 1 96.62 60 THR B C 1
ATOM 1576 O O . THR B 1 60 ? -5.879 -4.055 -4.625 1 96.62 60 THR B O 1
ATOM 1579 N N . LEU B 1 61 ? -6.059 -6.266 -5.129 1 95.81 61 LEU B N 1
ATOM 1580 C CA . LEU B 1 61 ? -7.5 -6.219 -5.352 1 95.81 61 LEU B CA 1
ATOM 1581 C C . LEU B 1 61 ? -8.211 -7.27 -4.512 1 95.81 61 LEU B C 1
ATOM 1583 O O . LEU B 1 61 ? -7.73 -8.398 -4.375 1 95.81 61 LEU B O 1
ATOM 1587 N N . VAL B 1 62 ? -9.328 -6.898 -3.93 1 94.38 62 VAL B N 1
ATOM 1588 C CA . VAL B 1 62 ? -10.234 -7.848 -3.289 1 94.38 62 VAL B CA 1
ATOM 1589 C C . VAL B 1 62 ? -11.625 -7.73 -3.91 1 94.38 62 VAL B C 1
ATOM 1591 O O . VAL B 1 62 ? -12.141 -6.625 -4.105 1 94.38 62 VAL B O 1
ATOM 1594 N N . TYR B 1 63 ? -12.18 -8.852 -4.25 1 92.06 63 TYR B N 1
ATOM 1595 C CA . TYR B 1 63 ? -13.508 -8.844 -4.855 1 92.06 63 TYR B CA 1
ATOM 1596 C C . TYR B 1 63 ? -14.219 -10.164 -4.609 1 92.06 63 TYR B C 1
ATOM 1598 O O . TYR B 1 63 ? -13.594 -11.164 -4.258 1 92.06 63 TYR B O 1
ATOM 1606 N N . ASP B 1 64 ? -15.516 -10.109 -4.738 1 90.81 64 ASP B N 1
ATOM 1607 C CA . ASP B 1 64 ? -16.359 -11.297 -4.664 1 90.81 64 ASP B CA 1
ATOM 1608 C C . ASP B 1 64 ? -16.422 -12.008 -6.012 1 90.81 64 ASP B C 1
ATOM 1610 O O . ASP B 1 64 ? -16.969 -11.469 -6.98 1 90.81 64 ASP B O 1
ATOM 1614 N N . HIS B 1 65 ? -15.852 -13.195 -5.988 1 86.12 65 HIS B N 1
ATOM 1615 C CA . HIS B 1 65 ? -15.727 -13.891 -7.27 1 86.12 65 HIS B CA 1
ATOM 1616 C C . HIS B 1 65 ? -17.078 -14.391 -7.758 1 86.12 65 HIS B C 1
ATOM 1618 O O . HIS B 1 65 ? -17.219 -14.82 -8.906 1 86.12 65 HIS B O 1
ATOM 1624 N N . HIS B 1 66 ? -18.172 -14.344 -6.98 1 84.5 66 HIS B N 1
ATOM 1625 C CA . HIS B 1 66 ? -19.5 -14.758 -7.402 1 84.5 66 HIS B CA 1
ATOM 1626 C C . HIS B 1 66 ? -20.234 -13.625 -8.125 1 84.5 66 HIS B C 1
ATOM 1628 O O . HIS B 1 66 ? -21.297 -13.844 -8.719 1 84.5 66 HIS B O 1
ATOM 1634 N N . THR B 1 67 ? -19.734 -12.453 -7.941 1 79.94 67 THR B N 1
ATOM 1635 C CA . THR B 1 67 ? -20.328 -11.336 -8.672 1 79.94 67 THR B CA 1
ATOM 1636 C C . THR B 1 67 ? -20.234 -11.57 -10.18 1 79.94 67 THR B C 1
ATOM 1638 O O . THR B 1 67 ? -19.141 -11.719 -10.719 1 79.94 67 THR B O 1
ATOM 1641 N N . SER B 1 68 ? -21.281 -11.539 -10.82 1 73.69 68 SER B N 1
ATOM 1642 C CA . SER B 1 68 ? -21.406 -11.953 -12.211 1 73.69 68 SER B CA 1
ATOM 1643 C C . SER B 1 68 ? -20.422 -11.203 -13.102 1 73.69 68 SER B C 1
ATOM 1645 O O . SER B 1 68 ? -20.406 -9.969 -13.117 1 73.69 68 SER B O 1
ATOM 1647 N N . ASP B 1 69 ? -19.594 -11.891 -13.805 1 90.12 69 ASP B N 1
ATOM 1648 C CA . ASP B 1 69 ? -18.719 -11.523 -14.914 1 90.12 69 ASP B CA 1
ATOM 1649 C C . ASP B 1 69 ? -17.562 -10.648 -14.43 1 90.12 69 ASP B C 1
ATOM 1651 O O . ASP B 1 69 ? -16.781 -10.141 -15.234 1 90.12 69 ASP B O 1
ATOM 1655 N N . LEU B 1 70 ? -17.484 -10.344 -13.109 1 92.75 70 LEU B N 1
ATOM 1656 C CA . LEU B 1 70 ? -16.453 -9.461 -12.594 1 92.75 70 LEU B CA 1
ATOM 1657 C C . LEU B 1 70 ? -15.062 -10.031 -12.883 1 92.75 70 LEU B C 1
ATOM 1659 O O . LEU B 1 70 ? -14.203 -9.328 -13.414 1 92.75 70 LEU B O 1
ATOM 1663 N N . ALA B 1 71 ? -14.945 -11.281 -12.492 1 91.81 71 ALA B N 1
ATOM 1664 C CA . ALA B 1 71 ? -13.648 -11.922 -12.703 1 91.81 71 ALA B CA 1
ATOM 1665 C C . ALA B 1 71 ? -13.242 -11.859 -14.172 1 91.81 71 ALA B C 1
ATOM 1667 O O . ALA B 1 71 ? -12.086 -11.578 -14.492 1 91.81 71 ALA B O 1
ATOM 1668 N N . GLN B 1 72 ? -14.203 -12.086 -15.039 1 93.69 72 GLN B N 1
ATOM 1669 C CA . GLN B 1 72 ? -13.93 -12.039 -16.469 1 93.69 72 GLN B CA 1
ATOM 1670 C C . GLN B 1 72 ? -13.586 -10.617 -16.922 1 93.69 72 GLN B C 1
ATOM 1672 O O . GLN B 1 72 ? -12.664 -10.422 -17.719 1 93.69 72 GLN B O 1
ATOM 1677 N N . ARG B 1 73 ? -14.344 -9.664 -16.438 1 95 73 ARG B N 1
ATOM 1678 C CA . ARG B 1 73 ? -14.07 -8.273 -16.766 1 95 73 ARG B CA 1
ATOM 1679 C C . ARG B 1 73 ? -12.68 -7.863 -16.297 1 95 73 ARG B C 1
ATOM 1681 O O . ARG B 1 73 ? -11.945 -7.203 -17.031 1 95 73 ARG B O 1
ATOM 1688 N N . LEU B 1 74 ? -12.273 -8.211 -15.125 1 96.56 74 LEU B N 1
ATOM 1689 C CA . LEU B 1 74 ? -10.945 -7.906 -14.594 1 96.56 74 LEU B CA 1
ATOM 1690 C C . LEU B 1 74 ? -9.859 -8.539 -15.461 1 96.56 74 LEU B C 1
ATOM 1692 O O . LEU B 1 74 ? -8.867 -7.887 -15.789 1 96.56 74 LEU B O 1
ATOM 1696 N N . ILE B 1 75 ? -10.078 -9.781 -15.859 1 95.25 75 ILE B N 1
ATOM 1697 C CA . ILE B 1 75 ? -9.117 -10.508 -16.672 1 95.25 75 ILE B CA 1
ATOM 1698 C C . ILE B 1 75 ? -8.977 -9.812 -18.031 1 95.25 75 ILE B C 1
ATOM 1700 O O . ILE B 1 75 ? -7.859 -9.641 -18.531 1 95.25 75 ILE B O 1
ATOM 1704 N N . GLU B 1 76 ? -10.031 -9.453 -18.609 1 96.5 76 GLU B N 1
ATOM 1705 C CA . GLU B 1 76 ? -10.008 -8.773 -19.891 1 96.5 76 GLU B CA 1
ATOM 1706 C C . GLU B 1 76 ? -9.227 -7.465 -19.812 1 96.5 76 GLU B C 1
ATOM 1708 O O . GLU B 1 76 ? -8.398 -7.176 -20.688 1 96.5 76 GLU B O 1
ATOM 1713 N N . THR B 1 77 ? -9.539 -6.664 -18.844 1 96.94 77 THR B N 1
ATOM 1714 C CA . THR B 1 77 ? -8.82 -5.406 -18.656 1 96.94 77 THR B CA 1
ATOM 1715 C C . THR B 1 77 ? -7.324 -5.656 -18.516 1 96.94 77 THR B C 1
ATOM 1717 O O . THR B 1 77 ? -6.512 -4.922 -19.078 1 96.94 77 THR B O 1
ATOM 1720 N N . GLN B 1 78 ? -6.898 -6.656 -17.75 1 96.94 78 GLN B N 1
ATOM 1721 C CA . GLN B 1 78 ? -5.496 -7.012 -17.562 1 96.94 78 GLN B CA 1
ATOM 1722 C C . GLN B 1 78 ? -4.848 -7.406 -18.891 1 96.94 78 GLN B C 1
ATOM 1724 O O . GLN B 1 78 ? -3.719 -7.008 -19.172 1 96.94 78 GLN B O 1
ATOM 1729 N N . HIS B 1 79 ? -5.625 -8.117 -19.672 1 96.44 79 HIS B N 1
ATOM 1730 C CA . HIS B 1 79 ? -5.105 -8.547 -20.953 1 96.44 79 HIS B CA 1
ATOM 1731 C C . HIS B 1 79 ? -4.898 -7.359 -21.891 1 96.44 79 HIS B C 1
ATOM 1733 O O . HIS B 1 79 ? -3.98 -7.363 -22.719 1 96.44 79 HIS B O 1
ATOM 1739 N N . GLU B 1 80 ? -5.68 -6.398 -21.797 1 95.88 80 GLU B N 1
ATOM 1740 C CA . GLU B 1 80 ? -5.574 -5.207 -22.641 1 95.88 80 GLU B CA 1
ATOM 1741 C C . GLU B 1 80 ? -4.277 -4.453 -22.359 1 95.88 80 GLU B C 1
ATOM 1743 O O . GLU B 1 80 ? -3.746 -3.77 -23.234 1 95.88 80 GLU B O 1
ATOM 1748 N N . GLN B 1 81 ? -3.82 -4.535 -21.188 1 95.75 81 GLN B N 1
ATOM 1749 C CA . GLN B 1 81 ? -2.596 -3.85 -20.781 1 95.75 81 GLN B CA 1
ATOM 1750 C C . GLN B 1 81 ? -1.598 -4.82 -20.156 1 95.75 81 GLN B C 1
ATOM 1752 O O . GLN B 1 81 ? -1.03 -4.539 -19.109 1 95.75 81 GLN B O 1
ATOM 1757 N N . HIS B 1 82 ? -1.396 -5.93 -20.844 1 95.56 82 HIS B N 1
ATOM 1758 C CA . HIS B 1 82 ? -0.599 -7.02 -20.281 1 95.56 82 HIS B CA 1
ATOM 1759 C C . HIS B 1 82 ? 0.882 -6.656 -20.25 1 95.56 82 HIS B C 1
ATOM 1761 O O . HIS B 1 82 ? 1.663 -7.277 -19.516 1 95.56 82 HIS B O 1
ATOM 1767 N N . ASP B 1 83 ? 1.274 -5.578 -20.938 1 96.38 83 ASP B N 1
ATOM 1768 C CA . ASP B 1 83 ? 2.686 -5.242 -21.109 1 96.38 83 ASP B CA 1
ATOM 1769 C C . ASP B 1 83 ? 3.283 -4.742 -19.797 1 96.38 83 ASP B C 1
ATOM 1771 O O . ASP B 1 83 ? 4.496 -4.812 -19.594 1 96.38 83 ASP B O 1
ATOM 1775 N N . VAL B 1 84 ? 2.404 -4.211 -18.891 1 96.38 84 VAL B N 1
ATOM 1776 C CA . VAL B 1 84 ? 2.943 -3.658 -17.656 1 96.38 84 VAL B CA 1
ATOM 1777 C C . VAL B 1 84 ? 2.742 -4.652 -16.516 1 96.38 84 VAL B C 1
ATOM 1779 O O . VAL B 1 84 ? 3.037 -4.344 -15.352 1 96.38 84 VAL B O 1
ATOM 1782 N N . ILE B 1 85 ? 2.184 -5.797 -16.828 1 98 85 ILE B N 1
ATOM 1783 C CA . ILE B 1 85 ? 1.958 -6.816 -15.812 1 98 85 ILE B CA 1
ATOM 1784 C C . ILE B 1 85 ? 3.064 -7.867 -15.875 1 98 85 ILE B C 1
ATOM 1786 O O . ILE B 1 85 ? 3.211 -8.562 -16.891 1 98 85 ILE B O 1
ATOM 1790 N N . LEU B 1 86 ? 3.797 -7.98 -14.828 1 97.38 86 LEU B N 1
ATOM 1791 C CA . LEU B 1 86 ? 4.859 -8.977 -14.781 1 97.38 86 LEU B CA 1
ATOM 1792 C C . LEU B 1 86 ? 4.32 -10.328 -14.32 1 97.38 86 LEU B C 1
ATOM 1794 O O . LEU B 1 86 ? 4.734 -11.375 -14.828 1 97.38 86 LEU B O 1
ATOM 1798 N N . SER B 1 87 ? 3.475 -10.266 -13.352 1 97.25 87 SER B N 1
ATOM 1799 C CA . SER B 1 87 ? 2.938 -11.492 -12.766 1 97.25 87 SER B CA 1
ATOM 1800 C C . SER B 1 87 ? 1.672 -11.211 -11.961 1 97.25 87 SER B C 1
ATOM 1802 O O . SER B 1 87 ? 1.426 -10.07 -11.562 1 97.25 87 SER B O 1
ATOM 1804 N N . SER B 1 88 ? 0.858 -12.195 -11.773 1 97.25 88 SER B N 1
ATOM 1805 C CA . SER B 1 88 ? -0.352 -12.117 -10.969 1 97.25 88 SER B CA 1
ATOM 1806 C C . SER B 1 88 ? -0.465 -13.305 -10.016 1 97.25 88 SER B C 1
ATOM 1808 O O . SER B 1 88 ? -0.054 -14.414 -10.359 1 97.25 88 SER B O 1
ATOM 1810 N N . MET B 1 89 ? -0.903 -13.055 -8.828 1 97 89 MET B N 1
ATOM 1811 C CA . MET B 1 89 ? -1.183 -14.078 -7.828 1 97 89 MET B CA 1
ATOM 1812 C C . MET B 1 89 ? -2.627 -13.992 -7.348 1 97 89 MET B C 1
ATOM 1814 O O . MET B 1 89 ? -3.088 -12.922 -6.941 1 97 89 MET B O 1
ATOM 1818 N N . HIS B 1 90 ? -3.338 -15.07 -7.551 1 95.38 90 HIS B N 1
ATOM 1819 C CA . HIS B 1 90 ? -4.727 -15.172 -7.117 1 95.38 90 HIS B CA 1
ATOM 1820 C C . HIS B 1 90 ? -4.848 -16.031 -5.867 1 95.38 90 HIS B C 1
ATOM 1822 O O . HIS B 1 90 ? -4.434 -17.203 -5.863 1 95.38 90 HIS B O 1
ATOM 1828 N N . VAL B 1 91 ? -5.457 -15.516 -4.824 1 96.19 91 VAL B N 1
ATOM 1829 C CA . VAL B 1 91 ? -5.609 -16.234 -3.566 1 96.19 91 VAL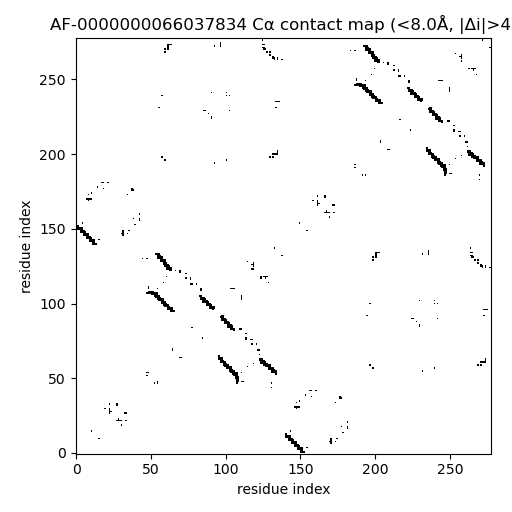 B CA 1
ATOM 1830 C C . VAL B 1 91 ? -7.074 -16.203 -3.127 1 96.19 91 VAL B C 1
ATOM 1832 O O . VAL B 1 91 ? -7.707 -15.148 -3.127 1 96.19 91 VAL B O 1
ATOM 1835 N N . HIS B 1 92 ? -7.574 -17.359 -2.736 1 93.81 92 HIS B N 1
ATOM 1836 C CA . HIS B 1 92 ? -8.922 -17.453 -2.186 1 93.81 92 HIS B CA 1
ATOM 1837 C C . HIS B 1 92 ? -8.93 -17.125 -0.694 1 93.81 92 HIS B C 1
ATOM 1839 O O . HIS B 1 92 ? -8.367 -17.875 0.11 1 93.81 92 HIS B O 1
ATOM 1845 N N . LEU B 1 93 ? -9.531 -16.031 -0.324 1 92.88 93 LEU B N 1
ATOM 1846 C CA . LEU B 1 93 ? -9.562 -15.633 1.077 1 92.88 93 LEU B CA 1
ATOM 1847 C C . LEU B 1 93 ? -10.609 -16.438 1.846 1 92.88 93 LEU B C 1
ATOM 1849 O O . LEU B 1 93 ? -10.414 -16.75 3.02 1 92.88 93 LEU B O 1
ATOM 1853 N N . ASP B 1 94 ? -11.688 -16.656 1.268 1 90.06 94 ASP B N 1
ATOM 1854 C CA . ASP B 1 94 ? -12.766 -17.5 1.771 1 90.06 94 ASP B CA 1
ATOM 1855 C C . ASP B 1 94 ? -13.664 -17.984 0.633 1 90.06 94 ASP B C 1
ATOM 1857 O O . ASP B 1 94 ? -13.258 -17.969 -0.531 1 90.06 94 ASP B O 1
ATOM 1861 N N . HIS B 1 95 ? -14.875 -18.484 0.929 1 89.94 95 HIS B N 1
ATOM 1862 C CA . HIS B 1 95 ? -15.75 -19.094 -0.068 1 89.94 95 HIS B CA 1
ATOM 1863 C C . HIS B 1 95 ? -16.188 -18.062 -1.117 1 89.94 95 HIS B C 1
ATOM 1865 O O . HIS B 1 95 ? -16.469 -18.438 -2.262 1 89.94 95 HIS B O 1
ATOM 1871 N N . HIS B 1 96 ? -16.109 -16.766 -0.772 1 90 96 HIS B N 1
ATOM 1872 C CA . HIS B 1 96 ? -16.672 -15.758 -1.666 1 90 96 HIS B CA 1
ATOM 1873 C C . HIS B 1 96 ? -15.602 -14.797 -2.162 1 90 96 HIS B C 1
ATOM 1875 O O . HIS B 1 96 ? -15.617 -14.391 -3.326 1 90 96 HIS B O 1
ATOM 1881 N N . ASN B 1 97 ? -14.617 -14.469 -1.351 1 92.25 97 ASN B N 1
ATOM 1882 C CA . ASN B 1 97 ? -13.711 -13.359 -1.629 1 92.25 97 ASN B CA 1
ATOM 1883 C C . ASN B 1 97 ? -12.344 -13.852 -2.092 1 92.25 97 ASN B C 1
ATOM 1885 O O . ASN B 1 97 ? -11.797 -14.797 -1.522 1 92.25 97 ASN B O 1
ATOM 1889 N N . CYS B 1 98 ? -11.883 -13.195 -3.148 1 94.69 98 CYS B N 1
ATOM 1890 C CA . CYS B 1 98 ? -10.547 -13.438 -3.67 1 94.69 98 CYS B CA 1
ATOM 1891 C C . CYS B 1 98 ? -9.664 -12.203 -3.508 1 94.69 98 CYS B C 1
ATOM 1893 O O . CYS B 1 98 ? -10.156 -11.078 -3.555 1 94.69 98 CYS B O 1
ATOM 1895 N N . LEU B 1 99 ? -8.438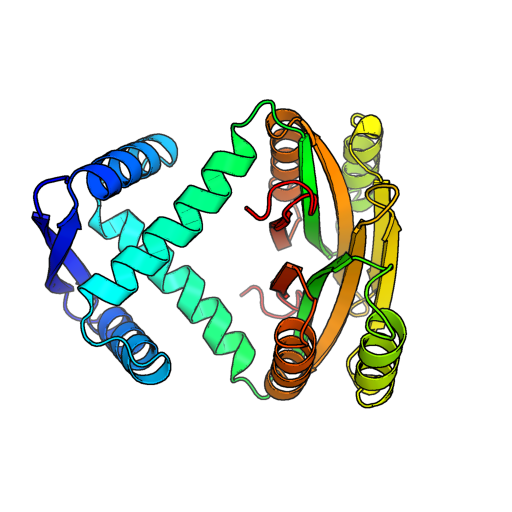 -12.445 -3.213 1 95.62 99 LEU B N 1
ATOM 1896 C CA . LEU B 1 99 ? -7.406 -11.422 -3.258 1 95.62 99 LEU B CA 1
ATOM 1897 C C . LEU B 1 99 ? -6.465 -11.648 -4.438 1 95.62 99 LEU B C 1
ATOM 1899 O O . LEU B 1 99 ? -5.977 -12.766 -4.641 1 95.62 99 LEU B O 1
ATOM 1903 N N . GLU B 1 100 ? -6.344 -10.68 -5.254 1 96.5 100 GLU B N 1
ATOM 1904 C CA . GLU B 1 100 ? -5.395 -10.719 -6.359 1 96.5 100 GLU B CA 1
ATOM 1905 C C . GLU B 1 100 ? -4.285 -9.688 -6.176 1 96.5 100 GLU B C 1
ATOM 1907 O O . GLU B 1 100 ? -4.559 -8.523 -5.891 1 96.5 100 GLU B O 1
ATOM 1912 N N . ALA B 1 101 ? -3.066 -10.133 -6.273 1 97.62 101 ALA B N 1
ATOM 1913 C CA . ALA B 1 101 ? -1.894 -9.258 -6.27 1 97.62 101 ALA B CA 1
ATOM 1914 C C . ALA B 1 101 ? -1.221 -9.242 -7.641 1 97.62 101 ALA B C 1
ATOM 1916 O O . ALA B 1 101 ? -0.795 -10.281 -8.148 1 97.62 101 ALA B O 1
ATOM 1917 N N . LEU B 1 102 ? -1.16 -8.078 -8.25 1 98.12 102 LEU B N 1
ATOM 1918 C CA . LEU B 1 102 ? -0.502 -7.902 -9.539 1 98.12 102 LEU B CA 1
ATOM 1919 C C . LEU B 1 102 ? 0.812 -7.145 -9.383 1 98.12 102 LEU B C 1
ATOM 1921 O O . LEU B 1 102 ? 0.831 -6.023 -8.867 1 98.12 102 LEU B O 1
ATOM 1925 N N . VAL B 1 103 ? 1.903 -7.789 -9.766 1 97.81 103 VAL B N 1
ATOM 1926 C CA . VAL B 1 103 ? 3.162 -7.055 -9.867 1 97.81 103 VAL B CA 1
ATOM 1927 C C . VAL B 1 103 ? 3.225 -6.316 -11.203 1 97.81 103 VAL B C 1
ATOM 1929 O O . VAL B 1 103 ? 3.146 -6.938 -12.266 1 97.81 103 VAL B O 1
ATOM 1932 N N . LEU B 1 104 ? 3.365 -5.027 -11.086 1 96.94 104 LEU B N 1
ATOM 1933 C CA . LEU B 1 104 ? 3.367 -4.156 -12.258 1 96.94 104 LEU B CA 1
ATOM 1934 C C . LEU B 1 104 ? 4.723 -3.486 -12.43 1 96.94 104 L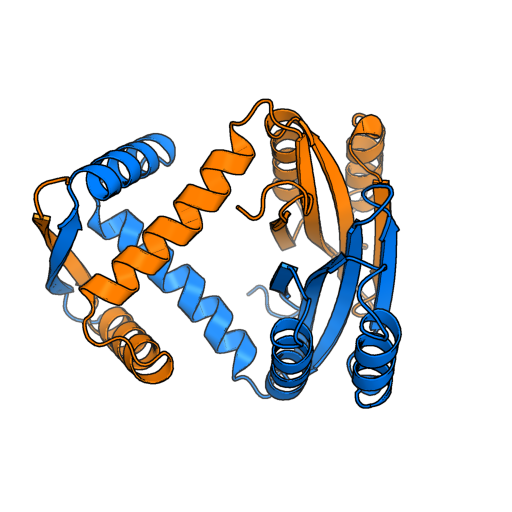EU B C 1
ATOM 1936 O O . LEU B 1 104 ? 5.395 -3.164 -11.445 1 96.94 104 LEU B O 1
ATOM 1940 N N . LYS B 1 105 ? 5.07 -3.303 -13.688 1 95.38 105 LYS B N 1
ATOM 1941 C CA . LYS B 1 105 ? 6.293 -2.574 -14.008 1 95.38 105 LYS B CA 1
ATOM 1942 C C . LYS B 1 105 ? 6.184 -1.88 -15.359 1 95.38 105 LYS B C 1
ATOM 1944 O O . LYS B 1 105 ? 5.801 -2.502 -16.359 1 95.38 105 LYS B O 1
ATOM 1949 N N . GLY B 1 106 ? 6.492 -0.658 -15.43 1 93.44 106 GLY B N 1
ATOM 1950 C CA . GLY B 1 106 ? 6.422 0.137 -16.641 1 93.44 106 GLY B CA 1
ATOM 1951 C C . GLY B 1 106 ? 6.336 1.628 -16.375 1 93.44 106 GLY B C 1
ATOM 1952 O O . GLY B 1 106 ? 6.637 2.084 -15.273 1 93.44 106 GLY B O 1
ATOM 1953 N N . PRO B 1 107 ? 6.066 2.381 -17.438 1 91.94 107 PRO B N 1
ATOM 1954 C CA . PRO B 1 107 ? 5.887 3.818 -17.234 1 91.94 107 PRO B CA 1
ATOM 1955 C C . PRO B 1 107 ? 4.832 4.133 -16.172 1 91.94 107 PRO B C 1
ATOM 1957 O O . PRO B 1 107 ? 3.76 3.523 -16.156 1 91.94 107 PRO B O 1
ATOM 1960 N N . GLY B 1 108 ? 5.164 5.047 -15.289 1 90.56 108 GLY B N 1
ATOM 1961 C CA . GLY B 1 108 ? 4.285 5.398 -14.18 1 90.56 108 GLY B CA 1
ATOM 1962 C C . GLY B 1 108 ? 2.855 5.664 -14.617 1 90.56 108 GLY B C 1
ATOM 1963 O O . GLY B 1 108 ? 1.909 5.188 -13.992 1 90.56 108 GLY B O 1
ATOM 1964 N N . GLU B 1 109 ? 2.682 6.336 -15.633 1 89.94 109 GLU B N 1
ATOM 1965 C CA . GLU B 1 109 ? 1.356 6.688 -16.141 1 89.94 109 GLU B CA 1
ATOM 1966 C C . GLU B 1 109 ? 0.57 5.445 -16.531 1 89.94 109 GLU B C 1
ATOM 1968 O O . GLU B 1 109 ? -0.621 5.332 -16.234 1 89.94 109 GLU B O 1
ATOM 1973 N N . ALA B 1 110 ? 1.203 4.559 -17.234 1 92.75 110 ALA B N 1
ATOM 1974 C CA . ALA B 1 110 ? 0.546 3.334 -17.688 1 92.75 110 ALA B CA 1
ATOM 1975 C C . ALA B 1 110 ? 0.152 2.457 -16.5 1 92.75 110 ALA B C 1
ATOM 1977 O O . ALA B 1 110 ? -0.954 1.913 -16.469 1 92.75 110 ALA B O 1
ATOM 1978 N N . VAL B 1 111 ? 1.028 2.33 -15.531 1 94.19 111 VAL B N 1
ATOM 1979 C CA . VAL B 1 111 ? 0.787 1.543 -14.328 1 94.19 111 VAL B CA 1
ATOM 1980 C C . VAL B 1 111 ? -0.399 2.123 -13.562 1 94.19 111 VAL B C 1
ATOM 1982 O O . VAL B 1 111 ? -1.291 1.387 -13.133 1 94.19 111 VAL B O 1
ATOM 1985 N N . GLN B 1 112 ? -0.418 3.385 -13.484 1 90.94 112 GLN B N 1
ATOM 1986 C CA . GLN B 1 112 ? -1.499 4.055 -12.766 1 90.94 112 GLN B CA 1
ATOM 1987 C C . GLN B 1 112 ? -2.826 3.9 -13.508 1 90.94 112 GLN B C 1
ATOM 1989 O O . GLN B 1 112 ? -3.865 3.674 -12.883 1 90.94 112 GLN B O 1
ATOM 1994 N N . ARG B 1 113 ? -2.783 4.07 -14.75 1 92.19 113 ARG B N 1
ATOM 1995 C CA . ARG B 1 113 ? -3.99 3.959 -15.562 1 92.19 113 ARG B CA 1
ATOM 1996 C C . ARG B 1 113 ? -4.621 2.578 -15.422 1 92.19 113 ARG B C 1
ATOM 1998 O O . ARG B 1 113 ? -5.828 2.459 -15.195 1 92.19 113 ARG B O 1
ATOM 2005 N N . LEU B 1 114 ? -3.824 1.628 -15.555 1 96.19 114 LEU B N 1
ATOM 2006 C CA . LEU B 1 114 ? -4.332 0.27 -15.391 1 96.19 114 LEU B CA 1
ATOM 2007 C C . LEU B 1 114 ? -4.895 0.066 -13.992 1 96.19 114 LEU B C 1
ATOM 2009 O O . LEU B 1 114 ? -5.992 -0.471 -13.828 1 96.19 114 LEU B O 1
ATOM 2013 N N . SER B 1 115 ? -4.141 0.464 -13.016 1 96 115 SER B N 1
ATOM 2014 C CA . SER B 1 115 ? -4.551 0.279 -11.625 1 96 115 SER B CA 1
ATOM 2015 C C . SER B 1 115 ? -5.895 0.946 -11.352 1 96 115 SER B C 1
ATOM 2017 O O . SER B 1 115 ? -6.781 0.34 -10.75 1 96 115 SER B O 1
ATOM 2019 N N . GLN B 1 116 ? -5.996 2.129 -11.812 1 92.31 116 GLN B N 1
ATOM 2020 C CA . GLN B 1 116 ? -7.234 2.869 -11.586 1 92.31 116 GLN B CA 1
ATOM 2021 C C . GLN B 1 116 ? -8.414 2.195 -12.281 1 92.31 116 GLN B C 1
ATOM 2023 O O . GLN B 1 116 ? -9.508 2.115 -11.719 1 92.31 116 GLN B O 1
ATOM 2028 N N . LYS B 1 117 ? -8.195 1.76 -13.477 1 95.5 117 LYS B N 1
ATOM 2029 C CA . LYS B 1 117 ? -9.25 1.064 -14.219 1 95.5 117 LYS B CA 1
ATOM 2030 C C . LYS B 1 117 ? -9.719 -0.175 -13.469 1 95.5 117 LYS B C 1
ATOM 2032 O O . LYS B 1 117 ? -10.922 -0.414 -13.352 1 95.5 117 LYS B O 1
ATOM 2037 N N . LEU B 1 118 ? -8.836 -0.916 -12.953 1 96.69 118 LEU B N 1
ATOM 2038 C CA . LEU B 1 118 ? -9.156 -2.143 -12.234 1 96.69 118 LEU B CA 1
ATOM 2039 C C . LEU B 1 118 ? -9.828 -1.829 -10.898 1 96.69 118 LEU B C 1
ATOM 2041 O O . LEU B 1 118 ? -10.836 -2.445 -10.547 1 96.69 118 LEU B O 1
ATOM 2045 N N . ILE B 1 119 ? -9.312 -0.86 -10.203 1 93.81 119 ILE B N 1
ATOM 2046 C CA . ILE B 1 119 ? -9.812 -0.488 -8.883 1 93.81 119 ILE B CA 1
ATOM 2047 C C . ILE B 1 119 ? -11.242 0.037 -8.992 1 93.81 119 ILE B C 1
ATOM 2049 O O . ILE B 1 119 ? -12.078 -0.24 -8.141 1 93.81 119 ILE B O 1
ATOM 2053 N N . SER B 1 120 ? -11.5 0.741 -10.055 1 92.56 120 SER B N 1
ATOM 2054 C CA . SER B 1 120 ? -12.781 1.413 -10.203 1 92.56 120 SER B CA 1
ATOM 2055 C C . SER B 1 120 ? -13.836 0.474 -10.789 1 92.56 120 SER B C 1
ATOM 2057 O O . SER B 1 120 ? -15 0.85 -10.93 1 92.56 120 SER B O 1
ATOM 2059 N N . THR B 1 121 ? -13.484 -0.658 -11.148 1 91.56 121 THR B N 1
ATOM 2060 C CA . THR B 1 121 ? -14.43 -1.61 -11.711 1 91.56 121 THR B CA 1
ATOM 2061 C C . THR B 1 121 ? -15.508 -1.969 -10.695 1 91.56 121 THR B C 1
ATOM 2063 O O . THR B 1 121 ? -15.195 -2.299 -9.547 1 91.56 121 THR B O 1
ATOM 2066 N N . ARG B 1 122 ? -16.719 -1.898 -11.109 1 88.31 122 ARG B N 1
ATOM 2067 C CA . ARG B 1 122 ? -17.844 -2.189 -10.219 1 88.31 122 ARG B CA 1
ATOM 2068 C C . ARG B 1 122 ? -17.719 -3.592 -9.633 1 88.31 122 ARG B C 1
ATOM 2070 O O . ARG B 1 122 ? -17.484 -4.559 -10.367 1 88.31 122 ARG B O 1
ATOM 2077 N N . GLY B 1 123 ? -17.906 -3.732 -8.352 1 88.38 123 GLY B N 1
ATOM 2078 C CA . GLY B 1 123 ? -17.844 -5.027 -7.695 1 88.38 123 GLY B CA 1
ATOM 2079 C C . GLY B 1 123 ? -16.531 -5.242 -6.945 1 88.38 123 GLY B C 1
ATOM 2080 O O . GLY B 1 123 ? -16.438 -6.133 -6.098 1 88.38 123 GLY B O 1
ATOM 2081 N N . VAL B 1 124 ? -15.484 -4.512 -7.305 1 91.69 124 VAL B N 1
ATOM 2082 C CA . VAL B 1 124 ? -14.242 -4.551 -6.543 1 91.69 124 VAL B CA 1
ATOM 2083 C C . VAL B 1 124 ? -14.461 -3.957 -5.156 1 91.69 124 VAL B C 1
ATOM 2085 O O . VAL B 1 124 ? -14.953 -2.834 -5.027 1 91.69 124 VAL B O 1
ATOM 2088 N N . LYS B 1 125 ? -14.148 -4.75 -4.152 1 88.56 125 LYS B N 1
ATOM 2089 C CA . LYS B 1 125 ? -14.375 -4.348 -2.768 1 88.56 125 LYS B CA 1
ATOM 2090 C C . LYS B 1 125 ? -13.227 -3.486 -2.25 1 88.56 125 LYS B C 1
ATOM 2092 O O . LYS B 1 125 ? -13.438 -2.611 -1.407 1 88.56 125 LYS B O 1
ATOM 2097 N N . TYR B 1 126 ? -12.016 -3.777 -2.707 1 89.12 126 TYR B N 1
ATOM 2098 C CA . TYR B 1 126 ? -10.812 -3.072 -2.279 1 89.12 126 TYR B CA 1
ATOM 2099 C C . TYR B 1 126 ? -9.742 -3.096 -3.373 1 89.12 126 TYR B C 1
ATOM 2101 O O . TYR B 1 126 ? -9.578 -4.105 -4.059 1 89.12 126 TYR B O 1
ATOM 2109 N N . GLY B 1 127 ? -9.141 -2.018 -3.543 1 92.44 127 GLY B N 1
ATOM 2110 C CA . GLY B 1 127 ? -8.008 -1.887 -4.445 1 92.44 127 GLY B CA 1
ATOM 2111 C C . GLY B 1 127 ? -6.98 -0.877 -3.973 1 92.44 127 GLY B C 1
ATOM 2112 O O . GLY B 1 127 ? -7.336 0.205 -3.504 1 92.44 127 GLY B O 1
ATOM 2113 N N . LYS B 1 128 ? -5.73 -1.275 -4.043 1 90.88 128 LYS B N 1
ATOM 2114 C CA . LYS B 1 128 ? -4.664 -0.361 -3.65 1 90.88 128 LYS B CA 1
ATOM 2115 C C . LYS B 1 128 ? -3.375 -0.657 -4.414 1 90.88 128 LYS B C 1
ATOM 2117 O O . LYS B 1 128 ? -2.904 -1.795 -4.43 1 90.88 128 LYS B O 1
ATOM 2122 N N . LEU B 1 129 ? -2.881 0.393 -5.02 1 92.75 129 LEU B N 1
ATOM 2123 C CA . LEU B 1 129 ? -1.578 0.306 -5.672 1 92.75 129 LEU B CA 1
ATOM 2124 C C . LEU B 1 129 ? -0.467 0.743 -4.723 1 92.75 129 LEU B C 1
ATOM 2126 O O . LEU B 1 129 ? -0.531 1.83 -4.145 1 92.75 129 LEU B O 1
ATOM 2130 N N . THR B 1 130 ? 0.491 -0.104 -4.516 1 90.94 130 THR B N 1
ATOM 2131 C CA . THR B 1 130 ? 1.707 0.214 -3.773 1 90.94 130 THR B CA 1
ATOM 2132 C C . THR B 1 130 ? 2.896 0.347 -4.719 1 90.94 130 THR B C 1
ATOM 2134 O O . THR B 1 130 ? 3.35 -0.643 -5.301 1 90.94 130 THR B O 1
ATOM 2137 N N . LEU B 1 131 ? 3.346 1.55 -4.855 1 87.69 131 LEU B N 1
ATOM 2138 C CA . LEU B 1 131 ? 4.5 1.757 -5.719 1 87.69 131 LEU B CA 1
ATOM 2139 C C . LEU B 1 131 ? 5.801 1.523 -4.953 1 87.69 131 LEU B C 1
ATOM 2141 O O . LEU B 1 131 ? 5.93 1.939 -3.801 1 87.69 131 LEU B O 1
ATOM 2145 N N . ALA B 1 132 ? 6.625 0.7 -5.562 1 81.88 132 ALA B N 1
ATOM 2146 C CA . ALA B 1 132 ? 7.918 0.371 -4.969 1 81.88 132 ALA B CA 1
ATOM 2147 C C . ALA B 1 132 ? 9.07 0.906 -5.816 1 81.88 132 ALA B C 1
ATOM 2149 O O . ALA B 1 132 ? 8.898 1.144 -7.016 1 81.88 132 ALA B O 1
ATOM 2150 N N . THR B 1 133 ? 10.133 1.322 -5.195 1 75.06 133 THR B N 1
ATOM 2151 C CA . THR B 1 133 ? 11.32 1.69 -5.961 1 75.06 133 THR B CA 1
ATOM 2152 C C . THR B 1 133 ? 11.805 0.517 -6.809 1 75.06 133 THR B C 1
ATOM 2154 O O . THR B 1 133 ? 11.586 -0.644 -6.453 1 75.06 133 THR B O 1
ATOM 2157 N N . THR B 1 134 ? 12.227 0.82 -8.031 1 70.06 134 THR B N 1
ATOM 2158 C CA . THR B 1 134 ? 12.836 -0.231 -8.836 1 70.06 134 THR B CA 1
ATOM 2159 C C . THR B 1 134 ? 14.172 -0.663 -8.25 1 70.06 134 THR B C 1
ATOM 2161 O O . THR B 1 134 ? 14.773 -1.642 -8.695 1 70.06 134 THR B O 1
ATOM 2164 N N . GLY B 1 135 ? 14.398 -0.158 -7.082 1 60.5 135 GLY B N 1
ATOM 2165 C CA . GLY B 1 135 ? 15.68 -0.457 -6.469 1 60.5 135 GLY B CA 1
ATOM 2166 C C . GLY B 1 135 ? 16.828 0.335 -7.066 1 60.5 135 GLY B C 1
ATOM 2167 O O . GLY B 1 135 ? 17.922 0.375 -6.5 1 60.5 135 GLY B O 1
ATOM 2168 N N . GLN B 1 136 ? 16.656 0.808 -8.281 1 58.5 136 GLN B N 1
ATOM 2169 C CA . GLN B 1 136 ? 17.734 1.583 -8.891 1 58.5 136 GLN B CA 1
ATOM 2170 C C . GLN B 1 136 ? 17.906 2.932 -8.195 1 58.5 136 GLN B C 1
ATOM 2172 O O . GLN B 1 136 ? 19 3.477 -8.141 1 58.5 136 GLN B O 1
ATOM 2177 N N . GLU B 1 137 ? 16.859 3.615 -7.848 1 50.34 137 GLU B N 1
ATOM 2178 C CA . GLU B 1 137 ? 16.938 5.012 -7.426 1 50.34 137 GLU B CA 1
ATOM 2179 C C . GLU B 1 137 ? 17.078 5.125 -5.91 1 50.34 137 GLU B C 1
ATOM 2181 O O . GLU B 1 137 ? 16.953 6.215 -5.352 1 50.34 137 GLU B O 1
ATOM 2186 N N . ILE B 1 138 ? 17.172 4.199 -5.141 1 41.28 138 ILE B N 1
ATOM 2187 C CA . ILE B 1 138 ? 17.312 4.633 -3.754 1 41.28 138 ILE B CA 1
ATOM 2188 C C . ILE B 1 138 ? 18.562 5.492 -3.604 1 41.28 138 ILE B C 1
ATOM 2190 O O . ILE B 1 138 ? 19.672 5.008 -3.785 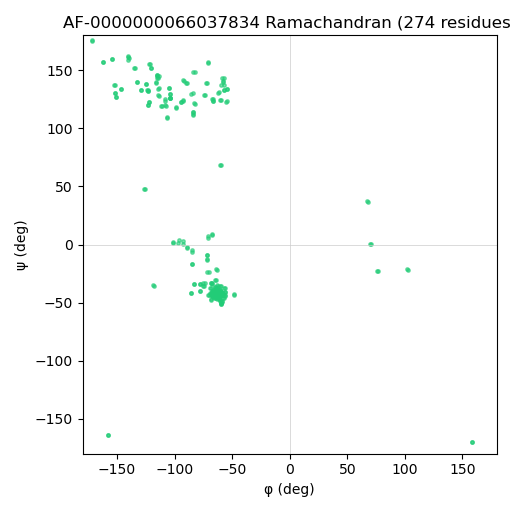1 41.28 138 ILE B O 1
ATOM 2194 N N . VAL B 1 139 ? 18.625 6.707 -4.16 1 30.56 139 VAL B N 1
ATOM 2195 C CA . VAL B 1 139 ? 19.688 7.582 -3.684 1 30.56 139 VAL B CA 1
ATOM 2196 C C . VAL B 1 139 ? 19.328 8.125 -2.301 1 30.56 139 VAL B C 1
ATOM 2198 O O . VAL B 1 139 ? 18.188 8.5 -2.053 1 30.56 139 VAL B O 1
#

Nearest PDB structures (foldseek):
  2cad-assembly1_B-2  TM=6.871E-01  e=5.127E-13  Helicobacter pylori 26695
  2caj-assembly1_A-2  TM=6.090E-01  e=3.496E-13  Helicobacter pylori 26695
  2wvd-assembly2_A  TM=5.989E-01  e=1.733E-13  Helicobacter pylori 26695
  2wvc-assembly1_A  TM=6.117E-01  e=6.209E-13  Helicobacter pylori 26695
  2wve-assembly1_A  TM=6.075E-01  e=1.103E-12  Helicobacter pylori 26695

Radius of gyration: 19.37 Å; Cα contacts (8 Å, |Δi|>4): 495; chains: 2; bounding box: 46×49×43 Å

Foldseek 3Di:
DDDDDDDDDDDDPVVVVVLVVVCVVVVPPDPVVVVVVVVVVVVVVVCLLPFQDKWKWKKKWKFFPPPPCLVVVLVVLCVVLVVFWPDKDWDDPDPTMIMMITIGIHGSNSVVVSQVVSQPDPGTPDIDIDIDGPVPPPD/DDDDDDDDDDDDPVVVVVLVVVCVVVVPPDPVVVVVVVVVVVVVVVCLQPFQDKWKWKKKWKFFPPPPCLVVVLVVLCVVLVVQWPDKDWDDPDPTMIIMITIGIGGSNSVVVSQVVSQPDPGTPDIDIDIDGPVPPPD

Solvent-accessible surface area (backbone atoms only — not comparable to full-atom values): 15063 Å² total; per-residue (Å²): 128,64,59,77,43,74,47,75,35,58,38,40,43,60,62,46,52,55,47,51,52,51,33,58,74,72,64,43,91,42,70,29,56,48,50,49,51,54,51,50,56,53,49,54,53,47,53,49,39,71,26,84,45,72,33,26,30,40,36,39,36,28,30,47,64,77,46,83,63,40,61,56,51,52,49,50,56,47,60,75,52,42,86,34,49,78,46,76,46,81,43,76,74,54,101,52,24,31,38,35,42,33,38,34,42,36,40,10,48,61,54,45,51,53,48,49,56,57,44,65,36,81,72,47,76,42,58,49,77,44,80,39,76,63,64,78,67,81,120,126,65,56,76,43,74,46,76,35,56,38,40,43,60,61,47,51,54,48,52,51,50,34,58,74,72,65,44,88,42,70,28,56,49,50,49,51,54,52,49,55,53,50,54,53,48,53,46,39,71,26,85,43,71,34,27,30,40,36,40,36,26,31,48,64,77,45,81,63,39,61,56,52,53,50,51,56,47,61,74,52,42,85,36,48,78,46,74,46,81,43,76,72,53,100,50,24,33,38,36,42,32,37,34,42,36,39,10,50,60,51,47,51,53,50,50,55,58,44,66,36,82,71,48,75,43,57,49,78,45,80,40,74,63,64,77,66,80,120

Organism: Solidesulfovibrio magneticus (strain ATCC 700980 / DSM 13731 / RS-1) (NCBI:txid573370)

Sequence (278 aa):
MGQTIRFGVSLNSELLEKFDALCDEKSYQTRSEAIRDLIRGVLVQKEWEQSDKEVAGVLTLVYDHHTSDLAQRLIETQHEQHDVILSSMHVHLDHHNCLEALVLKGPGEAVQRLSQKLISTRGVKYGKLTLATTGQEIVMGQTIRFGVSLNSELLEKFDALCDEKSYQTRSEAIRDLIRGVLVQKEWEQSDKEVAGVLTLVYDHHTSDLAQRLIETQHEQHDVILSSMHVHLDHHNCLEALVLKGPGEAVQRLSQKLISTRGVKYGKLTLATTGQEIV

InterPro domains:
  IPR002145 Ribbon-helix-helix protein, CopG [PF01402] (6-40)
  IPR010985 Ribbon-helix-helix [SSF47598] (3-49)
  IPR013321 Arc-type ribbon-helix-helix [G3DSA:1.10.1220.10] (6-48)
  IPR014864 Transcription factor, NikR, nickel binding C-terminal [PF08753] (56-131)
  IPR022988 Nickel-responsive transcriptional regulator NikR [MF_00476] (4-134)
  IPR027271 Acetolactate synthase/Transcription factor NikR, C-terminal [G3DSA:3.30.70.1150] (49-137)
  IPR045865 ACT-like domain [SSF55021] (54-134)
  IPR050192 Nickel-responsive transcriptional regulator [PTHR34719] (1-134)

Secondary structure (DSSP, 8-state):
-PPEEEEEEEEEHHHHHHHHHHHHHTT-SSHHHHHHHHHHHHHHHHHHHH-SSEEEEEEEEEEETTSTTHHHHHHHHHHHTGGGEEEEEEEE-SSSEEEEEEEEEEEHHHHHHHHHHHHTSTTEEEEEEEEE--SS---/-PPEEEEEEEEEHHHHHHHHHHHHHTT-SSHHHHHHHHHHHHHHHHHHHH-SSEEEEEEEEEEETTSTTHHHHHHHHHHHTGGGEEEEEEEE-SSSEEEEEEEEEEEHHHHHHHHHHHHTSTTEEEEEEEEE--SS---

pLDDT: mean 88.39, std 10.96, range [30.56, 98.12]